Protein AF-A0A4Q2M450-F1 (afdb_monomer_lite)

pLDDT: mean 83.18, std 25.92, range [22.86, 98.88]

Foldseek 3Di:
DDDDDDDDDDDDDDDDDDDDDDDDDDDDDDDDDDDDDDDDDDDPDDDPDDDDPPPVPVPDPQQALVNLVVQQVVQFDVVQQVVLVVVQARGRHDPVVLLVSLVVNAADQVRLVVLLVVLDRSSLLSSLSNYDLAVDDPVRLVVSLVSQPRPVSNVSSLPRHQLRHPCVVVQLVVQCPDPPLSSNLSSLLSLLVCCLVPVPVDDLVVLLVCCLPPLLPRDPSSVLSSLSSLLSCLQRPVVCVVVSLVSLVVSVVQVVPDDDPPGQRSSRNSSSVVNNCVVVVVD

Sequence (283 aa):
MCTARRDSARRVRGGARSRGRSVGARSSSQCSRCAPPRRPGVPWQQFTEREDRIVATRTAPETTVDEVLAELGALEDPKIRAVNERHGDDHGVNLTQLRAVAKRVGMQPDLARELWATGDSAARLVAILTSRPRSYSAPELDEMLREARVPKVHDWLLNYLVQKGPHADELRAAWFADPDPIVASAGWSLTAKHVAAAPDDIDADGLLDIIEREMKDAPARLQWSMNEVLAAVGIHRSDLRARAIAIGERLEVLKDYPTAPNCTSPYAPLWIAEIVRRREGSS

InterPro domains:
  IPR014825 DNA alkylation repair enzyme [PF08713] (69-268)
  IPR016024 Armadillo-type fold [SSF48371] (64-280)

Secondary structure (DSSP, 8-state):
---PPP----------------------------PPPPPP---S-----------------PPPHHHHHHHHHHTB-HHHHHHHHTTT----B-HHHHHHHHHHH-S-HHHHHHHHHT--HHHHHHHHHT--GGGS-HHHHHHHHHH--SHHHHHHIIIIIGGGSTTHHHHHHHHTT-SSHHHHHHHHHHHHHHHHH-TTSS-HHHHHHHHHHHTTTS-HHHHHHHHHHHHHHHHH-TTTHHHHHHHHHHH-TTTT----TTSPPSSHHHHHHHHHHHHHTT-

Organism: NCBI:txid592376

Structure (mmCIF, N/CA/C/O backbone):
data_AF-A0A4Q2M450-F1
#
_entry.id   AF-A0A4Q2M450-F1
#
loop_
_atom_site.group_PDB
_atom_site.id
_atom_site.type_symbol
_atom_site.label_atom_id
_atom_site.label_alt_id
_atom_site.label_comp_id
_atom_site.label_asym_id
_atom_site.label_entity_id
_atom_site.label_seq_id
_atom_site.pdbx_PDB_ins_code
_atom_site.Cartn_x
_atom_site.Cartn_y
_atom_site.Cartn_z
_atom_site.occupancy
_atom_site.B_iso_or_equiv
_atom_site.auth_seq_id
_atom_site.auth_comp_id
_atom_site.auth_asym_id
_atom_site.auth_atom_id
_atom_site.pdbx_PDB_model_num
ATOM 1 N N . MET A 1 1 ? 8.018 5.045 1.805 1.00 32.25 1 MET A N 1
ATOM 2 C CA . MET A 1 1 ? 7.635 6.454 1.586 1.00 32.25 1 MET A CA 1
ATOM 3 C C . MET A 1 1 ? 7.814 7.220 2.882 1.00 32.25 1 MET A C 1
ATOM 5 O O . MET A 1 1 ? 7.260 6.814 3.894 1.00 32.25 1 MET A O 1
ATOM 9 N N . CYS A 1 2 ? 8.654 8.253 2.881 1.00 22.86 2 CYS A N 1
ATOM 10 C CA . CYS A 1 2 ? 8.909 9.080 4.058 1.00 22.86 2 CYS A CA 1
ATOM 11 C C . CYS A 1 2 ? 8.026 10.329 3.950 1.00 22.86 2 CYS A C 1
ATOM 13 O O . CYS A 1 2 ? 8.219 11.141 3.050 1.00 22.86 2 CYS A O 1
ATOM 15 N N . THR A 1 3 ? 7.025 10.463 4.818 1.00 33.47 3 THR A N 1
ATOM 16 C CA . THR A 1 3 ? 6.198 11.673 4.921 1.00 33.47 3 THR A CA 1
ATOM 17 C C . THR A 1 3 ? 7.062 12.825 5.434 1.00 33.47 3 THR A C 1
ATOM 19 O O . THR A 1 3 ? 7.528 12.793 6.575 1.00 33.47 3 THR A O 1
ATOM 22 N N . ALA A 1 4 ? 7.311 13.821 4.584 1.00 30.00 4 ALA A N 1
ATOM 23 C CA . ALA A 1 4 ? 8.156 14.968 4.889 1.00 30.00 4 ALA A CA 1
ATOM 24 C C . ALA A 1 4 ? 7.506 15.884 5.941 1.00 30.00 4 ALA A C 1
ATOM 26 O O . ALA A 1 4 ? 6.448 16.466 5.711 1.00 30.00 4 ALA A O 1
ATOM 27 N N . ARG A 1 5 ? 8.176 16.054 7.086 1.00 28.67 5 ARG A N 1
ATOM 28 C CA . ARG A 1 5 ? 7.964 17.190 7.992 1.00 28.67 5 ARG A CA 1
ATOM 29 C C . ARG A 1 5 ? 8.787 18.378 7.492 1.00 28.67 5 ARG A C 1
ATOM 31 O O . ARG A 1 5 ? 9.979 18.236 7.232 1.00 28.67 5 ARG A O 1
ATOM 38 N N . ARG A 1 6 ? 8.156 19.548 7.402 1.00 30.16 6 ARG A N 1
ATOM 39 C CA . ARG A 1 6 ? 8.840 20.847 7.399 1.00 30.16 6 ARG A CA 1
ATOM 40 C C . ARG A 1 6 ? 9.140 21.213 8.855 1.00 30.16 6 ARG A C 1
ATOM 42 O O . ARG A 1 6 ? 8.221 21.160 9.662 1.00 30.16 6 ARG A O 1
ATOM 49 N N . ASP A 1 7 ? 10.402 21.495 9.185 1.00 26.72 7 ASP A N 1
ATOM 50 C CA . ASP A 1 7 ? 10.794 22.742 9.863 1.00 26.72 7 ASP A CA 1
ATOM 51 C C . ASP A 1 7 ? 12.302 22.832 10.176 1.00 26.72 7 ASP A C 1
ATOM 53 O O . ASP A 1 7 ? 12.908 21.935 10.755 1.00 26.72 7 ASP A O 1
ATOM 57 N N . SER A 1 8 ? 12.851 23.988 9.791 1.00 30.02 8 SER A N 1
ATOM 58 C CA . SER A 1 8 ? 13.813 24.830 10.517 1.00 30.02 8 SER A CA 1
ATOM 59 C C . SER A 1 8 ? 15.181 24.266 10.933 1.00 30.02 8 SER A C 1
ATOM 61 O O . SER A 1 8 ? 15.358 23.567 11.926 1.00 30.02 8 SER A O 1
ATOM 63 N N . ALA A 1 9 ? 16.199 24.716 10.197 1.00 25.69 9 ALA A N 1
ATOM 64 C CA . ALA A 1 9 ? 17.615 24.480 10.432 1.00 25.69 9 ALA A CA 1
ATOM 65 C C . ALA A 1 9 ? 18.171 25.153 11.706 1.00 25.69 9 ALA A C 1
ATOM 67 O O . ALA A 1 9 ? 17.965 26.344 11.937 1.00 25.69 9 ALA A O 1
ATOM 68 N N . ARG A 1 10 ? 19.049 24.438 12.427 1.00 27.86 10 ARG A N 1
ATOM 69 C CA . ARG A 1 10 ? 20.220 25.025 13.107 1.00 27.86 10 ARG A CA 1
ATOM 70 C C . ARG A 1 10 ? 21.373 24.019 13.156 1.00 27.86 10 ARG A C 1
ATOM 72 O O . ARG A 1 10 ? 21.227 22.906 13.646 1.00 27.86 10 ARG A O 1
ATOM 79 N N . ARG A 1 11 ? 22.522 24.427 12.605 1.00 27.81 11 ARG A N 1
ATOM 80 C CA . ARG A 1 11 ? 23.807 23.707 12.621 1.00 27.81 11 ARG A CA 1
ATOM 81 C C . ARG A 1 11 ? 24.456 23.775 14.002 1.00 27.81 11 ARG A C 1
ATOM 83 O O . ARG A 1 11 ? 24.569 24.874 14.533 1.00 27.81 11 ARG A O 1
ATOM 90 N N . VAL A 1 12 ? 25.056 22.669 14.448 1.00 30.77 12 VAL A N 1
ATOM 91 C CA . VAL A 1 12 ? 26.291 22.665 15.256 1.00 30.77 12 VAL A CA 1
ATOM 92 C C . VAL A 1 12 ? 27.182 21.504 14.785 1.00 30.77 12 VAL A C 1
ATOM 94 O O . VAL A 1 12 ? 26.698 20.412 14.502 1.00 30.77 12 VAL A O 1
ATOM 97 N N . ARG A 1 13 ? 28.480 21.793 14.618 1.00 27.73 13 ARG A N 1
ATOM 98 C CA . ARG A 1 13 ? 29.562 20.890 14.183 1.00 27.73 13 ARG A CA 1
ATOM 99 C C . ARG A 1 13 ? 30.198 20.159 15.377 1.00 27.73 13 ARG A C 1
ATOM 101 O O . ARG A 1 13 ? 30.274 20.727 16.457 1.00 27.73 13 ARG A O 1
ATOM 108 N N . GLY A 1 14 ? 30.790 18.993 15.102 1.00 27.55 14 GLY A N 1
ATOM 109 C CA . GLY A 1 14 ? 31.763 18.269 15.943 1.00 27.55 14 GLY A CA 1
ATOM 110 C C . GLY A 1 14 ? 31.444 16.767 15.932 1.00 27.55 14 GLY A C 1
ATOM 111 O O . GLY A 1 14 ? 30.332 16.400 16.264 1.00 27.55 14 GLY A O 1
ATOM 112 N N . GLY A 1 15 ? 32.266 15.814 15.489 1.00 25.53 15 GLY A N 1
ATOM 113 C CA . GLY A 1 15 ? 33.710 15.780 15.295 1.00 25.53 15 GLY A CA 1
ATOM 114 C C . GLY A 1 15 ? 34.347 14.875 16.351 1.00 25.53 15 GLY A C 1
ATOM 115 O O . GLY A 1 15 ? 34.767 15.396 17.370 1.00 25.53 15 GLY A O 1
ATOM 116 N N . ALA A 1 16 ? 34.426 13.556 16.116 1.00 31.55 16 ALA A N 1
ATOM 117 C CA . ALA A 1 16 ? 35.462 12.671 16.675 1.00 31.55 16 ALA A CA 1
ATOM 118 C C . ALA A 1 16 ? 35.375 11.250 16.086 1.00 31.55 16 ALA A C 1
ATOM 120 O O . ALA A 1 16 ? 34.308 10.646 16.019 1.00 31.55 16 ALA A O 1
ATOM 121 N N . ARG A 1 17 ? 36.536 10.733 15.669 1.00 29.38 17 ARG A N 1
ATOM 122 C CA . ARG A 1 17 ? 36.807 9.348 15.257 1.00 29.38 17 ARG A CA 1
ATOM 123 C C . ARG A 1 17 ? 37.346 8.550 16.451 1.00 29.38 17 ARG A C 1
ATOM 125 O O . ARG A 1 17 ? 38.212 9.063 17.150 1.00 29.38 17 ARG A O 1
ATOM 132 N N . SER A 1 18 ? 37.007 7.265 16.540 1.00 31.73 18 SER A N 1
ATOM 133 C CA . SER A 1 18 ? 37.866 6.185 17.074 1.00 31.73 18 SER A CA 1
ATOM 134 C C . SER A 1 18 ? 37.235 4.830 16.697 1.00 31.73 18 SER A C 1
ATOM 136 O O . SER A 1 18 ? 36.042 4.630 16.877 1.00 31.73 18 SER A O 1
ATOM 138 N N . ARG A 1 19 ? 37.907 3.984 15.894 1.00 30.88 19 ARG A N 1
ATOM 139 C CA . ARG A 1 19 ? 38.701 2.802 16.324 1.00 30.88 19 ARG A CA 1
ATOM 140 C C . ARG A 1 19 ? 37.955 2.013 17.417 1.00 30.88 19 ARG A C 1
ATOM 142 O O . ARG A 1 19 ? 37.829 2.515 18.519 1.00 30.88 19 ARG A O 1
ATOM 149 N N . GLY A 1 20 ? 37.405 0.821 17.210 1.00 26.06 20 GLY A N 1
ATOM 150 C CA . GLY A 1 20 ? 37.885 -0.336 16.460 1.00 26.06 20 GLY A CA 1
ATOM 151 C C . GLY A 1 20 ? 38.126 -1.466 17.466 1.00 26.06 20 GLY A C 1
ATOM 152 O O . GLY A 1 20 ? 39.011 -1.325 18.301 1.00 26.06 20 GLY A O 1
ATOM 153 N N . ARG A 1 21 ? 37.347 -2.556 17.406 1.00 30.08 21 ARG A N 1
ATOM 154 C CA . ARG A 1 21 ? 37.770 -3.914 17.800 1.00 30.08 21 ARG A CA 1
ATOM 155 C C . ARG A 1 21 ? 36.693 -4.945 17.464 1.00 30.08 21 ARG A C 1
ATOM 157 O O . ARG A 1 21 ? 35.627 -4.998 18.061 1.00 30.08 21 ARG A O 1
ATOM 164 N N . SER A 1 22 ? 37.052 -5.764 16.490 1.00 27.78 22 SER A N 1
ATOM 165 C CA . SER A 1 22 ? 36.528 -7.083 16.171 1.00 27.78 22 SER A CA 1
ATOM 166 C C . SER A 1 22 ? 36.654 -8.046 17.354 1.00 27.78 22 SER A C 1
ATOM 168 O O . SER A 1 22 ? 37.743 -8.172 17.919 1.00 27.78 22 SER A O 1
ATOM 170 N N . VAL A 1 23 ? 35.591 -8.795 17.657 1.00 33.06 23 VAL A N 1
ATOM 171 C CA . VAL A 1 23 ? 35.683 -10.037 18.438 1.00 33.06 23 VAL A CA 1
ATOM 172 C C . VAL A 1 23 ? 34.873 -11.136 17.751 1.00 33.06 23 VAL A C 1
ATOM 174 O O . VAL A 1 23 ? 33.649 -11.128 17.747 1.00 33.06 23 VAL A O 1
ATOM 177 N N . GLY A 1 24 ? 35.645 -12.043 17.149 1.00 28.25 24 GLY A N 1
ATOM 178 C CA . GLY A 1 24 ? 35.425 -13.469 16.912 1.00 28.25 24 GLY A CA 1
ATOM 179 C C . GLY A 1 24 ? 34.027 -14.056 17.071 1.00 28.25 24 GLY A C 1
ATOM 180 O O . GLY A 1 24 ? 33.563 -14.304 18.182 1.00 28.25 24 GLY A O 1
ATOM 181 N N . ALA A 1 25 ? 33.471 -14.455 15.929 1.00 28.19 25 ALA A N 1
ATOM 182 C CA . ALA A 1 25 ? 32.525 -15.552 15.821 1.00 28.19 25 ALA A CA 1
ATOM 183 C C . ALA A 1 25 ? 33.136 -16.844 16.397 1.00 28.19 25 ALA A C 1
ATOM 185 O O . ALA A 1 25 ? 34.247 -17.232 16.031 1.00 28.19 25 ALA A O 1
ATOM 186 N N . ARG A 1 26 ? 32.398 -17.531 17.275 1.00 29.77 26 ARG A N 1
ATOM 187 C CA . ARG A 1 26 ? 32.611 -18.953 17.567 1.00 29.77 26 ARG A CA 1
ATOM 188 C C . ARG A 1 26 ? 31.374 -19.721 17.137 1.00 29.77 26 ARG A C 1
ATOM 190 O O . ARG A 1 26 ? 30.303 -19.583 17.718 1.00 29.77 26 ARG A O 1
ATOM 197 N N . SER A 1 27 ? 31.572 -20.526 16.105 1.00 27.98 27 SER A N 1
ATOM 198 C CA . SER A 1 27 ? 30.717 -21.633 15.714 1.00 27.98 27 SER A CA 1
ATOM 199 C C . SER A 1 27 ? 30.703 -22.703 16.808 1.00 27.98 27 SER A C 1
ATOM 201 O O . SER A 1 27 ? 31.760 -23.155 17.246 1.00 27.98 27 SER A O 1
ATOM 203 N N . SER A 1 28 ? 29.514 -23.144 17.197 1.00 31.78 28 SER A N 1
ATOM 204 C CA . SER A 1 28 ? 29.268 -24.450 17.820 1.00 31.78 28 SER A CA 1
ATOM 205 C C . SER A 1 28 ? 28.034 -25.014 17.108 1.00 31.78 28 SER A C 1
ATOM 207 O O . SER A 1 28 ? 26.927 -24.520 17.272 1.00 31.78 28 SER A O 1
ATOM 209 N N . SER A 1 29 ? 28.211 -25.741 16.004 1.00 32.84 29 SER A N 1
ATOM 210 C CA . SER A 1 29 ? 28.254 -27.210 15.967 1.00 32.84 29 SER A CA 1
ATOM 211 C C . SER A 1 29 ? 27.329 -27.879 16.992 1.00 32.84 29 SER A C 1
ATOM 213 O O . SER A 1 29 ? 27.670 -27.996 18.163 1.00 32.84 29 SER A O 1
ATOM 215 N N . GLN A 1 30 ? 26.190 -28.350 16.477 1.00 32.47 30 GLN A N 1
ATOM 216 C CA . GLN A 1 30 ? 25.539 -29.620 16.815 1.00 32.47 30 GLN A CA 1
ATOM 217 C C . GLN A 1 30 ? 25.378 -29.948 18.307 1.00 32.47 30 GLN A C 1
ATOM 219 O O . GLN A 1 30 ? 26.253 -30.538 18.930 1.00 32.47 30 GLN A O 1
ATOM 224 N N . CYS A 1 31 ? 24.170 -29.724 18.824 1.00 28.72 31 CYS A N 1
ATOM 225 C CA . CYS A 1 31 ? 23.647 -30.505 19.942 1.00 28.72 31 CYS A CA 1
ATOM 226 C C . CYS A 1 31 ? 22.389 -31.245 19.471 1.00 28.72 31 CYS A C 1
ATOM 228 O O . CYS A 1 31 ? 21.253 -30.831 19.694 1.00 28.72 31 CYS A O 1
ATOM 230 N N . SER A 1 32 ? 22.614 -32.328 18.731 1.00 32.84 32 SER A N 1
ATOM 231 C CA . SER A 1 32 ? 21.612 -33.365 18.520 1.00 32.84 32 SER A CA 1
ATOM 232 C C . SER A 1 32 ? 21.540 -34.202 19.796 1.00 32.84 32 SER A C 1
ATOM 234 O O . SER A 1 32 ? 22.575 -34.697 20.235 1.00 32.84 32 SER A O 1
ATOM 236 N N . ARG A 1 33 ? 20.318 -34.442 20.293 1.00 35.91 33 ARG A N 1
ATOM 237 C CA . ARG A 1 33 ? 19.916 -35.354 21.393 1.00 35.91 33 ARG A CA 1
ATOM 238 C C . ARG A 1 33 ? 19.733 -34.705 22.769 1.00 35.91 33 ARG A C 1
ATOM 240 O O . ARG A 1 33 ? 20.620 -34.751 23.605 1.00 35.91 33 ARG A O 1
ATOM 247 N N . CYS A 1 34 ? 18.492 -34.302 23.036 1.00 29.52 34 CYS A N 1
ATOM 248 C CA . CYS A 1 34 ? 17.855 -34.436 24.349 1.00 29.52 34 CYS A CA 1
ATOM 249 C C . CYS A 1 34 ? 16.368 -34.771 24.133 1.00 29.52 34 CYS A C 1
ATOM 251 O O . CYS A 1 34 ? 15.508 -33.899 24.193 1.00 29.52 34 CYS A O 1
ATOM 253 N N . ALA A 1 35 ? 16.068 -36.036 23.826 1.00 34.34 35 ALA A N 1
ATOM 254 C CA . ALA A 1 35 ? 14.721 -36.588 23.966 1.00 34.34 35 ALA A CA 1
ATOM 255 C C . ALA A 1 35 ? 14.657 -37.322 25.318 1.00 34.34 35 ALA A C 1
ATOM 257 O O . ALA A 1 35 ? 15.554 -38.125 25.592 1.00 34.34 35 ALA A O 1
ATOM 258 N N . PRO A 1 36 ? 13.657 -37.068 26.178 1.00 40.03 36 PRO A N 1
ATOM 259 C CA . PRO A 1 36 ? 13.529 -37.784 27.442 1.00 40.03 36 PRO A CA 1
ATOM 260 C C . PRO A 1 36 ? 13.122 -39.251 27.198 1.00 40.03 36 PRO A C 1
ATOM 262 O O . PRO A 1 36 ? 12.354 -39.531 26.271 1.00 40.03 36 PRO A O 1
ATOM 265 N N . PRO A 1 37 ? 13.604 -40.210 28.011 1.00 42.62 37 PRO A N 1
ATOM 266 C CA . PRO A 1 37 ? 13.271 -41.617 27.834 1.00 42.62 37 PRO A CA 1
ATOM 267 C C . PRO A 1 37 ? 11.796 -41.875 28.171 1.00 42.62 37 PRO A C 1
ATOM 269 O O . PRO A 1 37 ? 11.319 -41.544 29.258 1.00 42.62 37 PRO A O 1
ATOM 272 N N . ARG A 1 38 ? 11.077 -42.517 27.242 1.00 37.78 38 ARG A N 1
ATOM 273 C CA . ARG A 1 38 ? 9.743 -43.078 27.487 1.00 37.78 38 ARG A CA 1
ATOM 274 C C . ARG A 1 38 ? 9.884 -44.289 28.412 1.00 37.78 38 ARG A C 1
ATOM 276 O O . ARG A 1 38 ? 10.571 -45.245 28.063 1.00 37.78 38 ARG A O 1
ATOM 283 N N . ARG A 1 39 ? 9.237 -44.259 29.580 1.00 40.72 39 ARG A N 1
ATOM 284 C CA . ARG A 1 39 ? 9.103 -45.435 30.454 1.00 40.72 39 ARG A CA 1
ATOM 285 C C . ARG A 1 39 ? 7.969 -46.330 29.931 1.00 40.72 39 ARG A C 1
ATOM 287 O O . ARG A 1 39 ? 6.869 -45.814 29.740 1.00 40.72 39 ARG A O 1
ATOM 294 N N . PRO A 1 40 ? 8.191 -47.633 29.699 1.00 37.81 40 PRO A N 1
ATOM 295 C CA . PRO A 1 40 ? 7.118 -48.562 29.363 1.00 37.81 40 PRO A CA 1
ATOM 296 C C . PRO A 1 40 ? 6.425 -49.077 30.637 1.00 37.81 40 PRO A C 1
ATOM 298 O O . PRO A 1 40 ? 7.102 -49.451 31.591 1.00 37.81 40 PRO A O 1
ATOM 301 N N . GLY A 1 41 ? 5.085 -49.128 30.635 1.00 50.53 41 GLY A N 1
ATOM 302 C CA . GLY A 1 41 ? 4.313 -49.962 31.570 1.00 50.53 41 GLY A CA 1
ATOM 303 C C . GLY A 1 41 ? 3.530 -49.265 32.690 1.00 50.53 41 GLY A C 1
ATOM 304 O O . GLY A 1 41 ? 3.663 -49.670 33.840 1.00 50.53 41 GLY A O 1
ATOM 305 N N . VAL A 1 42 ? 2.664 -48.290 32.386 1.00 46.25 42 VAL A N 1
ATOM 306 C CA . VAL A 1 42 ? 1.613 -47.863 33.338 1.00 46.25 42 VAL A CA 1
ATOM 307 C C . VAL A 1 42 ? 0.232 -48.201 32.756 1.00 46.25 42 VAL A C 1
ATOM 309 O O . VAL A 1 42 ? -0.079 -47.723 31.664 1.00 46.25 42 VAL A O 1
ATOM 312 N N . PRO A 1 43 ? -0.577 -49.046 33.425 1.00 36.91 43 PRO A N 1
ATOM 313 C CA . PRO A 1 43 ? -1.925 -49.400 32.985 1.00 36.91 43 PRO A CA 1
ATOM 314 C C . PRO A 1 43 ? -2.892 -48.210 32.991 1.00 36.91 43 PRO A C 1
ATOM 316 O O . PRO A 1 43 ? -2.875 -47.372 33.891 1.00 36.91 43 PRO A O 1
ATOM 319 N N . TRP A 1 44 ? -3.771 -48.178 31.990 1.00 33.03 44 TRP A N 1
ATOM 320 C CA . TRP A 1 44 ? -4.840 -47.196 31.815 1.00 33.03 44 TRP A CA 1
ATOM 321 C C . TRP A 1 44 ? -6.023 -47.491 32.734 1.00 33.03 44 TRP A C 1
ATOM 323 O O . TRP A 1 44 ? -7.029 -48.005 32.260 1.00 33.03 44 TRP A O 1
ATOM 333 N N . GLN A 1 45 ? -5.929 -47.213 34.032 1.00 36.69 45 GLN A N 1
ATOM 334 C CA . GLN A 1 45 ? -7.114 -47.148 34.895 1.00 36.69 45 GLN A CA 1
ATOM 335 C C . GLN A 1 45 ? -6.775 -46.492 36.237 1.00 36.69 45 GLN A C 1
ATOM 337 O O . GLN A 1 45 ? -5.790 -46.853 36.869 1.00 36.69 45 GLN A O 1
ATOM 342 N N . GLN A 1 46 ? -7.658 -45.579 36.659 1.00 34.88 46 GLN A N 1
ATOM 343 C CA . GLN A 1 46 ? -7.726 -44.899 37.963 1.00 34.88 46 GLN A CA 1
ATOM 344 C C . GLN A 1 46 ? -6.882 -43.623 38.132 1.00 34.88 46 GLN A C 1
ATOM 346 O O . GLN A 1 46 ? -5.890 -43.583 38.849 1.00 34.88 46 GLN A O 1
ATOM 351 N N . PHE A 1 47 ? -7.380 -42.533 37.545 1.00 32.12 47 PHE A N 1
ATOM 352 C CA . PHE A 1 47 ? -7.388 -41.218 38.195 1.00 32.12 47 PHE A CA 1
ATOM 353 C C . PHE A 1 47 ? -8.791 -40.631 38.024 1.00 32.12 47 PHE A C 1
ATOM 355 O O . PHE A 1 47 ? -9.064 -39.864 37.105 1.00 32.12 47 PHE A O 1
ATOM 362 N N . THR A 1 48 ? -9.711 -41.083 38.872 1.00 39.53 48 THR A N 1
ATOM 363 C CA . THR A 1 48 ? -10.981 -40.402 39.120 1.00 39.53 48 THR A CA 1
ATOM 364 C C . THR A 1 48 ? -10.728 -39.222 40.057 1.00 39.53 48 THR A C 1
ATOM 366 O O . THR A 1 48 ? -9.974 -39.344 41.019 1.00 39.53 48 THR A O 1
ATOM 369 N N . GLU A 1 49 ? -11.375 -38.100 39.742 1.00 41.66 49 GLU A N 1
ATOM 370 C CA . GLU A 1 49 ? -11.721 -37.011 40.664 1.00 41.66 49 GLU A CA 1
ATOM 371 C C . GLU A 1 49 ? -10.546 -36.251 41.304 1.00 41.66 49 GLU A C 1
ATOM 373 O O . GLU A 1 49 ? -10.146 -36.461 42.447 1.00 41.66 49 GLU A O 1
ATOM 378 N N . ARG A 1 50 ? -10.050 -35.248 40.571 1.00 38.88 50 ARG A N 1
ATOM 379 C CA . ARG A 1 50 ? -9.507 -34.024 41.174 1.00 38.88 50 ARG A CA 1
ATOM 380 C C . ARG A 1 50 ? -10.304 -32.834 40.663 1.00 38.88 50 ARG A C 1
ATOM 382 O O . ARG A 1 50 ? -10.003 -32.284 39.612 1.00 38.88 50 ARG A O 1
ATOM 389 N N . GLU A 1 51 ? -11.354 -32.562 41.427 1.00 40.03 51 GLU A N 1
ATOM 390 C CA . GLU A 1 51 ? -11.944 -31.264 41.753 1.00 40.03 51 GLU A CA 1
ATOM 391 C C . GLU A 1 51 ? -11.653 -30.109 40.790 1.00 40.03 51 GLU A C 1
ATOM 393 O O . GLU A 1 51 ? -10.530 -29.604 40.684 1.00 40.03 51 GLU A O 1
ATOM 398 N N . ASP A 1 52 ? -12.745 -29.645 40.185 1.00 41.25 52 ASP A N 1
ATOM 399 C CA . ASP A 1 52 ? -12.916 -28.347 39.553 1.00 41.25 52 ASP A CA 1
ATOM 400 C C . ASP A 1 52 ? -12.321 -27.225 40.405 1.00 41.25 52 ASP A C 1
ATOM 402 O O . ASP A 1 52 ? -12.959 -26.625 41.271 1.00 41.25 52 ASP A O 1
ATOM 406 N N . ARG A 1 53 ? -11.074 -26.875 40.104 1.00 40.97 53 ARG A N 1
ATOM 407 C CA . ARG A 1 53 ? -10.552 -25.551 40.395 1.00 40.97 53 ARG A CA 1
ATOM 408 C C . ARG A 1 53 ? -10.697 -24.750 39.117 1.00 40.97 53 ARG A C 1
ATOM 410 O O . ARG A 1 53 ? -9.784 -24.715 38.294 1.00 40.97 53 ARG A O 1
ATOM 417 N N . ILE A 1 54 ? -11.849 -24.093 38.974 1.00 50.25 54 ILE A N 1
ATOM 418 C CA . ILE A 1 54 ? -11.985 -22.926 38.103 1.00 50.25 54 ILE A CA 1
ATOM 419 C C . ILE A 1 54 ? -10.949 -21.923 38.611 1.00 50.25 54 ILE A C 1
ATOM 421 O O . ILE A 1 54 ? -11.171 -21.160 39.550 1.00 50.25 54 ILE A O 1
ATOM 425 N N . VAL A 1 55 ? -9.750 -21.979 38.035 1.00 45.75 55 VAL A N 1
ATOM 426 C CA . VAL A 1 55 ? -8.833 -20.855 38.069 1.00 45.75 55 VAL A CA 1
ATOM 427 C C . VAL A 1 55 ? -9.553 -19.815 37.238 1.00 45.75 55 VAL A C 1
ATOM 429 O O . VAL A 1 55 ? -9.567 -19.906 36.014 1.00 45.75 55 VAL A O 1
ATOM 432 N N . ALA A 1 56 ? -10.222 -18.879 37.910 1.00 43.19 56 ALA A N 1
ATOM 433 C CA . ALA A 1 56 ? -10.636 -17.641 37.289 1.00 43.19 56 ALA A CA 1
ATOM 434 C C . ALA A 1 56 ? -9.351 -16.991 36.775 1.00 43.19 56 ALA A C 1
ATOM 436 O O . ALA A 1 56 ? -8.621 -16.318 37.508 1.00 43.19 56 ALA A O 1
ATOM 437 N N . THR A 1 57 ? -9.017 -17.287 35.519 1.00 44.62 57 THR A N 1
ATOM 438 C CA . THR A 1 57 ? -8.086 -16.496 34.743 1.00 44.62 57 THR A CA 1
ATOM 439 C C . THR A 1 57 ? -8.600 -15.085 34.905 1.00 44.62 57 THR A C 1
ATOM 441 O O . THR A 1 57 ? -9.762 -14.814 34.612 1.00 44.62 57 THR A O 1
ATOM 444 N N . ARG A 1 58 ? -7.787 -14.210 35.491 1.00 41.12 58 ARG A N 1
ATOM 445 C CA . ARG A 1 58 ? -8.134 -12.804 35.618 1.00 41.12 58 ARG A CA 1
ATOM 446 C C . ARG A 1 58 ? -8.167 -12.250 34.198 1.00 41.12 58 ARG A C 1
ATOM 448 O O . ARG A 1 58 ? -7.134 -11.805 33.703 1.00 41.12 58 ARG A O 1
ATOM 455 N N . THR A 1 59 ? -9.316 -12.381 33.537 1.00 47.28 59 THR A N 1
ATOM 456 C CA . THR A 1 59 ? -9.623 -11.773 32.251 1.00 47.28 59 THR A CA 1
ATOM 457 C C . THR A 1 59 ? -9.312 -10.301 32.444 1.00 47.28 59 THR A C 1
ATOM 459 O O . THR A 1 59 ? -9.916 -9.638 33.291 1.00 47.28 59 THR A O 1
ATOM 462 N N . ALA A 1 60 ? -8.260 -9.813 31.783 1.00 53.09 60 ALA A N 1
ATOM 463 C CA . ALA A 1 60 ? -8.069 -8.376 31.678 1.00 53.09 60 ALA A CA 1
ATOM 464 C C . ALA A 1 60 ? -9.392 -7.790 31.160 1.00 53.09 60 ALA A C 1
ATOM 466 O O . ALA A 1 60 ? -10.041 -8.478 30.372 1.00 53.09 60 ALA A O 1
ATOM 467 N N . PRO A 1 61 ? -9.828 -6.600 31.611 1.00 58.69 61 PRO A N 1
ATOM 468 C CA . PRO A 1 61 ? -11.044 -6.003 31.072 1.00 58.69 61 PRO A CA 1
ATOM 469 C C . PRO A 1 61 ? -10.939 -6.010 29.543 1.00 58.69 61 PRO A C 1
ATOM 471 O O . PRO A 1 61 ? -9.991 -5.448 28.986 1.00 58.69 61 PRO A O 1
ATOM 474 N N . GLU A 1 62 ? -11.835 -6.759 28.897 1.00 79.88 62 GLU A N 1
ATOM 475 C CA . GLU A 1 62 ? -11.881 -6.858 27.444 1.00 79.88 62 GLU A CA 1
ATOM 476 C C . GLU A 1 62 ? -12.218 -5.465 26.932 1.00 79.88 62 GLU A C 1
ATOM 478 O O . GLU A 1 62 ? -13.240 -4.890 27.297 1.00 79.88 62 GLU A O 1
ATOM 483 N N . THR A 1 63 ? -11.297 -4.881 26.168 1.00 90.94 63 THR A N 1
ATOM 484 C CA . THR A 1 63 ? -11.548 -3.577 25.561 1.00 90.94 63 THR A CA 1
ATOM 485 C C . THR A 1 63 ? -12.674 -3.740 24.553 1.00 90.94 63 THR A C 1
ATOM 487 O O . THR A 1 63 ? -12.573 -4.593 23.675 1.00 90.94 63 THR A O 1
ATOM 490 N N . THR A 1 64 ? -13.720 -2.929 24.667 1.00 96.06 64 THR A N 1
ATOM 491 C CA . THR A 1 64 ? -14.882 -3.015 23.772 1.00 96.06 64 THR A CA 1
ATOM 492 C C . THR A 1 64 ? -14.746 -2.069 22.578 1.00 96.06 64 THR A C 1
ATOM 494 O O . THR A 1 64 ? -13.960 -1.116 22.602 1.00 96.06 64 THR A O 1
ATOM 497 N N . VAL A 1 65 ? -15.534 -2.306 21.524 1.00 97.56 65 VAL A N 1
ATOM 498 C CA . VAL A 1 65 ? -15.642 -1.384 20.379 1.00 97.56 65 VAL A CA 1
ATOM 499 C C . VAL A 1 65 ? -16.058 0.012 20.838 1.00 97.56 65 VAL A C 1
ATOM 501 O O . VAL A 1 65 ? -15.408 0.987 20.467 1.00 97.56 65 VAL A O 1
ATOM 504 N N . ASP A 1 66 ? -17.080 0.106 21.691 1.00 97.75 66 ASP A N 1
ATOM 505 C CA . ASP A 1 66 ? -17.614 1.380 22.181 1.00 97.75 66 ASP A CA 1
ATOM 506 C C . ASP A 1 66 ? -16.565 2.189 22.951 1.00 97.75 66 ASP A C 1
ATOM 508 O O . ASP A 1 66 ? -16.466 3.403 22.775 1.00 97.75 66 ASP A O 1
ATOM 512 N N . GLU A 1 67 ? -15.728 1.529 23.756 1.00 97.44 67 GLU A N 1
ATOM 513 C CA . GLU A 1 67 ? -14.621 2.187 24.458 1.00 97.44 67 GLU A CA 1
ATOM 514 C C . GLU A 1 67 ? -13.587 2.771 23.489 1.00 97.44 67 GLU A C 1
ATOM 516 O O . GLU A 1 67 ? -13.116 3.894 23.683 1.00 97.44 67 GLU A O 1
ATOM 521 N N . VAL A 1 68 ? -13.232 2.031 22.434 1.00 98.19 68 VAL A N 1
ATOM 522 C CA . VAL A 1 68 ? -12.286 2.508 21.414 1.00 98.19 68 VAL A CA 1
ATOM 523 C C . VAL A 1 68 ? -12.893 3.653 20.609 1.00 98.19 68 VAL A C 1
ATOM 525 O O . VAL A 1 68 ? -12.216 4.656 20.392 1.00 98.19 68 VAL A O 1
ATOM 528 N N . LEU A 1 69 ? -14.157 3.543 20.196 1.00 98.38 69 LEU A N 1
ATOM 529 C CA . LEU A 1 69 ? -14.856 4.601 19.465 1.00 98.38 69 LEU A CA 1
ATOM 530 C C . LEU A 1 69 ? -14.996 5.873 20.308 1.00 98.38 69 LEU A C 1
ATOM 532 O O . LEU A 1 69 ? -14.748 6.966 19.802 1.00 98.38 69 LEU A O 1
ATOM 536 N N . ALA A 1 70 ? -15.325 5.748 21.595 1.00 98.06 70 ALA A N 1
ATOM 537 C CA . ALA A 1 70 ? -15.393 6.884 22.509 1.00 98.06 70 ALA A CA 1
ATOM 538 C C . ALA A 1 70 ? -14.024 7.565 22.676 1.00 98.06 70 ALA A C 1
ATOM 540 O O . ALA A 1 70 ? -13.933 8.793 22.634 1.00 98.06 70 ALA A O 1
ATOM 541 N N . GLU A 1 71 ? -12.947 6.784 22.817 1.00 98.12 71 GLU A N 1
ATOM 542 C CA . GLU A 1 71 ? -11.585 7.321 22.892 1.00 98.12 71 GLU A CA 1
ATOM 543 C C . GLU A 1 71 ? -11.184 8.028 21.589 1.00 98.12 71 GLU A C 1
ATOM 545 O O . GLU A 1 71 ? -10.648 9.133 21.633 1.00 98.12 71 GLU A O 1
ATOM 550 N N . LEU A 1 72 ? -11.482 7.440 20.425 1.00 98.12 72 LEU A N 1
ATOM 551 C CA . LEU A 1 72 ? -11.220 8.061 19.124 1.00 98.12 72 LEU A CA 1
ATOM 552 C C . LEU A 1 72 ? -12.028 9.350 18.934 1.00 98.12 72 LEU A C 1
ATOM 554 O O . LEU A 1 72 ? -11.463 10.352 18.498 1.00 98.12 72 LEU A O 1
ATOM 558 N N . GLY A 1 73 ? -13.302 9.362 19.332 1.00 97.44 73 GLY A N 1
ATOM 559 C CA . GLY A 1 73 ? -14.151 10.552 19.297 1.00 97.44 73 GLY A CA 1
ATOM 560 C C . GLY A 1 73 ? -13.627 11.684 20.184 1.00 97.44 73 GLY A C 1
ATOM 561 O O . GLY A 1 73 ? -13.681 12.848 19.796 1.00 97.44 73 GLY A O 1
ATOM 562 N N . ALA A 1 74 ? -13.039 11.364 21.340 1.00 98.06 74 ALA A N 1
ATOM 563 C CA . ALA A 1 74 ? -12.389 12.352 22.205 1.00 98.06 74 ALA A CA 1
ATOM 564 C C . ALA A 1 74 ? -11.070 12.907 21.627 1.00 98.06 74 ALA A C 1
ATOM 566 O O . ALA A 1 74 ? -10.611 13.970 22.049 1.00 98.06 74 ALA A O 1
ATOM 567 N N . LEU A 1 75 ? -10.450 12.197 20.680 1.00 97.94 75 LEU A N 1
ATOM 568 C CA . LEU A 1 75 ? -9.220 12.598 19.986 1.00 97.94 75 LEU A CA 1
ATOM 569 C C . LEU A 1 75 ? -9.479 13.321 18.656 1.00 97.94 75 LEU A C 1
ATOM 571 O O . LEU A 1 75 ? -8.524 13.686 17.965 1.00 97.94 75 LEU A O 1
ATOM 575 N N . GLU A 1 76 ? -10.742 13.501 18.286 1.00 97.00 76 GLU A N 1
ATOM 576 C CA . GLU A 1 76 ? -11.147 14.169 17.059 1.00 97.00 76 GLU A CA 1
ATOM 577 C C . GLU A 1 76 ? -10.724 15.649 17.071 1.00 97.00 76 GLU A C 1
ATOM 579 O O . GLU A 1 76 ? -11.077 16.414 17.970 1.00 97.00 76 GLU A O 1
ATOM 584 N N . ASP A 1 77 ? -9.977 16.072 16.048 1.00 97.69 77 ASP A N 1
ATOM 585 C CA . ASP A 1 77 ? -9.532 17.458 15.876 1.00 97.69 77 ASP A CA 1
ATOM 586 C C . ASP A 1 77 ? -9.921 17.975 14.474 1.00 97.69 77 ASP A C 1
ATOM 588 O O . ASP A 1 77 ? -9.394 17.488 13.465 1.00 97.69 77 ASP A O 1
ATOM 592 N N . PRO A 1 78 ? -10.781 19.011 14.368 1.00 96.88 78 PRO A N 1
ATOM 593 C CA . PRO A 1 78 ? -11.184 19.598 13.089 1.00 96.88 78 PRO A CA 1
ATOM 594 C C . PRO A 1 78 ? -10.020 20.079 12.212 1.00 96.88 78 PRO A C 1
ATOM 596 O O . PRO A 1 78 ? -10.114 20.057 10.984 1.00 96.88 78 PRO A O 1
ATOM 599 N N . LYS A 1 79 ? -8.902 20.511 12.810 1.00 96.94 79 LYS A N 1
ATOM 600 C CA . LYS A 1 79 ? -7.709 20.920 12.052 1.00 96.94 79 LYS A CA 1
ATOM 601 C C . LYS A 1 79 ? -7.019 19.718 11.426 1.00 96.94 79 LYS A C 1
ATOM 603 O O . LYS A 1 79 ? -6.544 19.812 10.297 1.00 96.94 79 LYS A O 1
ATOM 608 N N . ILE A 1 80 ? -6.958 18.604 12.153 1.00 96.62 80 ILE A N 1
ATOM 609 C CA . ILE A 1 80 ? -6.399 17.351 11.644 1.00 96.62 80 ILE A CA 1
ATOM 610 C C . ILE A 1 80 ? -7.307 16.779 10.556 1.00 96.62 80 ILE A C 1
ATOM 612 O O . ILE A 1 80 ? -6.800 16.428 9.493 1.00 96.62 80 ILE A O 1
ATOM 616 N N . ARG A 1 81 ? -8.630 16.788 10.763 1.00 96.94 81 ARG A N 1
ATOM 617 C CA . ARG A 1 81 ? -9.626 16.410 9.749 1.00 96.94 81 ARG A CA 1
ATOM 618 C C . ARG A 1 81 ? -9.427 17.177 8.446 1.00 96.94 81 ARG A C 1
ATOM 620 O O . ARG A 1 81 ? -9.204 16.565 7.411 1.00 96.94 81 ARG A O 1
ATOM 627 N N . ALA A 1 82 ? -9.383 18.507 8.507 1.00 96.69 82 ALA A N 1
ATOM 628 C CA . ALA A 1 82 ? -9.210 19.340 7.316 1.00 96.69 82 ALA A CA 1
ATOM 629 C C . ALA A 1 82 ? -7.891 19.072 6.563 1.00 96.69 82 ALA A C 1
ATOM 631 O O . ALA A 1 82 ? -7.804 19.302 5.357 1.00 96.69 82 ALA A O 1
ATOM 632 N N . VAL A 1 83 ? -6.839 18.624 7.258 1.00 95.50 83 VAL A N 1
ATOM 633 C CA . VAL A 1 83 ? -5.583 18.199 6.621 1.00 95.50 83 VAL A CA 1
ATOM 634 C C . VAL A 1 83 ? -5.738 16.823 5.979 1.00 95.50 83 VAL A C 1
ATOM 636 O O . VAL A 1 83 ? -5.317 16.644 4.840 1.00 95.50 83 VAL A O 1
ATOM 639 N N . ASN A 1 84 ? -6.343 15.870 6.683 1.00 95.19 84 ASN A N 1
ATOM 640 C CA . ASN A 1 84 ? -6.539 14.503 6.210 1.00 95.19 84 ASN A CA 1
ATOM 641 C C . ASN A 1 84 ? -7.486 14.445 4.998 1.00 95.19 84 ASN A C 1
ATOM 643 O O . ASN A 1 84 ? -7.177 13.770 4.018 1.00 95.19 84 ASN A O 1
ATOM 647 N N . GLU A 1 85 ? -8.551 15.248 4.981 1.00 96.06 85 GLU A N 1
ATOM 648 C CA . GLU A 1 85 ? -9.520 15.298 3.876 1.00 96.06 85 GLU A CA 1
ATOM 649 C C . GLU A 1 85 ? -8.879 15.776 2.565 1.00 96.06 85 GLU A C 1
ATOM 651 O O . GLU A 1 85 ? -9.219 15.287 1.489 1.00 96.06 85 GLU A O 1
ATOM 656 N N . ARG A 1 86 ? -7.866 16.655 2.631 1.00 94.38 86 ARG A N 1
ATOM 657 C CA . ARG A 1 86 ? -7.069 17.057 1.449 1.00 94.38 86 ARG A CA 1
ATOM 658 C C . ARG A 1 86 ? -6.286 15.896 0.834 1.00 94.38 86 ARG A C 1
ATOM 660 O O . ARG A 1 86 ? -5.838 16.001 -0.304 1.00 94.38 86 ARG A O 1
ATOM 667 N N . HIS A 1 87 ? -6.099 14.820 1.589 1.00 89.62 87 HIS A N 1
ATOM 668 C CA . HIS A 1 87 ? -5.469 13.578 1.154 1.00 89.62 87 HIS A CA 1
ATOM 669 C C . HIS A 1 87 ? -6.490 12.456 0.894 1.00 89.62 87 HIS A C 1
ATOM 671 O O . HIS A 1 87 ? -6.083 11.334 0.603 1.00 89.62 87 HIS A O 1
ATOM 677 N N . GLY A 1 88 ? -7.793 12.755 0.959 1.00 93.25 88 GLY A N 1
ATOM 678 C CA . GLY A 1 88 ? -8.876 11.785 0.781 1.00 93.25 88 GLY A CA 1
ATOM 679 C C . GLY A 1 88 ? -9.195 10.955 2.027 1.00 93.25 88 GLY A C 1
ATOM 680 O O . GLY A 1 88 ? -9.928 9.978 1.919 1.00 93.25 88 GLY A O 1
ATOM 681 N N . ASP A 1 89 ? -8.652 11.323 3.190 1.00 94.75 89 ASP A N 1
ATOM 682 C CA . ASP A 1 89 ? -8.869 10.631 4.460 1.00 94.75 89 ASP A CA 1
ATOM 683 C C . ASP A 1 89 ? -9.902 11.380 5.321 1.00 94.75 89 ASP A C 1
ATOM 685 O O . ASP A 1 89 ? -9.710 12.541 5.670 1.00 94.75 89 ASP A O 1
ATOM 689 N N . ASP A 1 90 ? -10.988 10.717 5.708 1.00 94.25 90 ASP A N 1
ATOM 690 C CA . ASP A 1 90 ? -12.162 11.307 6.375 1.00 94.25 90 ASP A CA 1
ATOM 691 C C . ASP A 1 90 ? -12.129 11.224 7.916 1.00 94.25 90 ASP A C 1
ATOM 693 O O . ASP A 1 90 ? -13.158 11.386 8.575 1.00 94.25 90 ASP A O 1
ATOM 697 N N . HIS A 1 91 ? -10.958 11.002 8.520 1.00 95.31 91 HIS A N 1
ATOM 698 C CA . HIS A 1 91 ? -10.790 10.932 9.977 1.00 95.31 91 HIS A CA 1
ATOM 699 C C . HIS A 1 91 ? -10.122 12.191 10.550 1.00 95.31 91 HIS A C 1
ATOM 701 O O . HIS A 1 91 ? -9.178 12.728 9.963 1.00 95.31 91 HIS A O 1
ATOM 707 N N . GLY A 1 92 ? -10.530 12.633 11.744 1.00 96.19 92 GLY A N 1
ATOM 708 C CA . GLY A 1 92 ? -9.928 13.780 12.436 1.00 96.19 92 GLY A CA 1
ATOM 709 C C . GLY A 1 92 ? -8.893 13.426 13.501 1.00 96.19 92 GLY A C 1
ATOM 710 O O . GLY A 1 92 ? -8.394 14.314 14.184 1.00 96.19 92 GLY A O 1
ATOM 711 N N . VAL A 1 93 ? -8.517 12.153 13.637 1.00 97.12 93 VAL A N 1
ATOM 712 C CA . VAL A 1 93 ? -7.560 11.712 14.664 1.00 97.12 93 VAL A CA 1
ATOM 713 C C . VAL A 1 93 ? -6.107 11.837 14.188 1.00 97.12 93 VAL A C 1
ATOM 715 O O . VAL A 1 93 ? -5.744 11.392 13.092 1.00 97.12 93 VAL A O 1
ATOM 718 N N . ASN A 1 94 ? -5.227 12.393 15.030 1.00 96.56 94 ASN A N 1
ATOM 719 C CA . ASN A 1 94 ? -3.788 12.427 14.761 1.00 96.56 94 ASN A CA 1
ATOM 720 C C . ASN A 1 94 ? -3.185 11.011 14.771 1.00 96.56 94 ASN A C 1
ATOM 722 O O . ASN A 1 94 ? -3.336 10.267 15.739 1.00 96.56 94 ASN A O 1
ATOM 726 N N . LEU A 1 95 ? -2.385 10.656 13.759 1.00 95.88 95 LEU A N 1
ATOM 727 C CA . LEU A 1 95 ? -1.807 9.307 13.635 1.00 95.88 95 LEU A CA 1
ATOM 728 C C . LEU A 1 95 ? -0.866 8.893 14.782 1.00 95.88 95 LEU A C 1
ATOM 730 O O . LEU A 1 95 ? -0.584 7.705 14.941 1.00 95.88 95 LEU A O 1
ATOM 734 N N . THR A 1 96 ? -0.326 9.841 15.551 1.00 97.38 96 THR A N 1
ATOM 735 C CA . THR A 1 96 ? 0.479 9.538 16.748 1.00 97.38 96 THR A CA 1
ATOM 736 C C . THR A 1 96 ? -0.419 9.092 17.894 1.00 97.38 96 THR A C 1
ATOM 738 O O . THR A 1 96 ? -0.119 8.099 18.551 1.00 97.38 96 THR A O 1
ATOM 741 N N . GLN A 1 97 ? -1.537 9.792 18.098 1.00 98.00 97 GLN A N 1
ATOM 742 C CA . GLN A 1 97 ? -2.532 9.450 19.113 1.00 98.00 97 GLN A CA 1
ATOM 743 C C . GLN A 1 97 ? -3.262 8.158 18.739 1.00 98.00 97 GLN A C 1
ATOM 745 O O . GLN A 1 97 ? -3.354 7.266 19.571 1.00 98.00 97 GLN A O 1
ATOM 750 N N . LEU A 1 98 ? -3.633 7.979 17.467 1.00 98.00 98 LEU A N 1
ATOM 751 C CA . LEU A 1 98 ? -4.220 6.731 16.965 1.00 98.00 98 LEU A CA 1
ATOM 752 C C . LEU A 1 98 ? -3.322 5.516 17.254 1.00 98.00 98 LEU A C 1
ATOM 754 O O . LEU A 1 98 ? -3.781 4.481 17.731 1.00 98.00 98 LEU A O 1
ATOM 758 N N . ARG A 1 99 ? -2.006 5.648 17.036 1.00 98.38 99 ARG A N 1
ATOM 759 C CA . ARG A 1 99 ? -1.041 4.597 17.396 1.00 98.38 99 ARG A CA 1
ATOM 760 C C . ARG A 1 99 ? -0.924 4.383 18.905 1.00 98.38 99 ARG A C 1
ATOM 762 O O . ARG A 1 99 ? -0.624 3.267 19.319 1.00 98.38 99 ARG A O 1
ATOM 769 N N . ALA A 1 100 ? -1.132 5.417 19.719 1.00 98.31 100 ALA A N 1
ATOM 770 C CA . ALA A 1 100 ? -1.171 5.276 21.172 1.00 98.31 100 ALA A CA 1
ATOM 771 C C . ALA A 1 100 ? -2.399 4.466 21.621 1.00 98.31 100 ALA A C 1
ATOM 773 O O . ALA A 1 100 ? -2.229 3.556 22.432 1.00 98.31 100 ALA A O 1
ATOM 774 N N . VAL A 1 101 ? -3.574 4.708 21.021 1.00 98.06 101 VAL A N 1
ATOM 775 C CA . VAL A 1 101 ? -4.784 3.888 21.222 1.00 98.06 101 VAL A CA 1
ATOM 776 C C . VAL A 1 101 ? -4.495 2.435 20.855 1.00 98.06 101 VAL A C 1
ATOM 778 O O . VAL A 1 101 ? -4.591 1.554 21.704 1.00 98.06 101 VAL A O 1
ATOM 781 N N . ALA A 1 102 ? -4.020 2.172 19.633 1.00 97.81 102 ALA A N 1
ATOM 782 C CA . ALA A 1 102 ? -3.708 0.809 19.194 1.00 97.81 102 ALA A CA 1
ATOM 783 C C . ALA A 1 102 ? -2.676 0.109 20.101 1.00 97.81 102 ALA A C 1
ATOM 785 O O . ALA A 1 102 ? -2.797 -1.078 20.398 1.00 97.81 102 ALA A O 1
ATOM 786 N N . LYS A 1 103 ? -1.673 0.846 20.598 1.00 97.69 103 LYS A N 1
ATOM 787 C CA . LYS A 1 103 ? -0.688 0.320 21.553 1.00 97.69 103 LYS A CA 1
ATOM 788 C C . LYS A 1 103 ? -1.322 -0.057 22.897 1.00 97.69 103 LYS A C 1
ATOM 790 O O . LYS A 1 103 ? -0.913 -1.062 23.472 1.00 97.69 103 LYS A O 1
ATOM 795 N N . ARG A 1 104 ? -2.266 0.744 23.404 1.00 96.44 104 ARG A N 1
ATOM 796 C CA . ARG A 1 104 ? -3.015 0.468 24.642 1.00 96.44 104 ARG A CA 1
ATOM 797 C C . ARG A 1 104 ? -3.899 -0.769 24.482 1.00 96.44 104 ARG A C 1
ATOM 799 O O . ARG A 1 104 ? -3.872 -1.630 25.353 1.00 96.44 104 ARG A O 1
ATOM 806 N N . VAL A 1 105 ? -4.644 -0.847 23.377 1.00 96.56 105 VAL A N 1
ATOM 807 C CA . VAL A 1 105 ? -5.532 -1.974 23.047 1.00 96.56 105 VAL A CA 1
ATOM 808 C C . VAL A 1 105 ? -4.732 -3.269 22.877 1.00 96.56 105 VAL A C 1
ATOM 810 O O . VAL A 1 105 ? -5.134 -4.327 23.357 1.00 96.56 105 VAL A O 1
ATOM 813 N N . GLY A 1 106 ? -3.567 -3.197 22.229 1.00 95.94 106 GLY A N 1
ATOM 814 C CA . GLY A 1 106 ? -2.751 -4.370 21.937 1.00 95.94 106 GLY A CA 1
ATOM 815 C C . GLY A 1 106 ? -3.339 -5.241 20.822 1.00 95.94 106 GLY A C 1
ATOM 816 O O . GLY A 1 106 ? -4.259 -4.855 20.111 1.00 95.94 106 GLY A O 1
ATOM 817 N N . MET A 1 107 ? -2.759 -6.425 20.626 1.00 96.50 107 MET A N 1
ATOM 818 C CA . MET A 1 107 ? -3.107 -7.305 19.505 1.00 96.50 107 MET A CA 1
ATOM 819 C C . MET A 1 107 ? -4.348 -8.160 19.808 1.00 96.50 107 MET A C 1
ATOM 821 O O . MET A 1 107 ? -4.217 -9.217 20.440 1.00 96.50 107 MET A O 1
ATOM 825 N N . GLN A 1 108 ? -5.510 -7.751 19.301 1.00 95.81 108 GLN A N 1
ATOM 826 C CA . GLN A 1 108 ? -6.822 -8.371 19.523 1.00 95.81 108 GLN A CA 1
ATOM 827 C C . GLN A 1 108 ? -7.571 -8.550 18.182 1.00 95.81 108 GLN A C 1
ATOM 829 O O . GLN A 1 108 ? -8.296 -7.649 17.774 1.00 95.81 108 GLN A O 1
ATOM 834 N N . PRO A 1 109 ? -7.379 -9.676 17.461 1.00 94.25 109 PRO A N 1
ATOM 835 C CA . PRO A 1 109 ? -7.949 -9.878 16.126 1.00 94.25 109 PRO A CA 1
ATOM 836 C C . PRO A 1 109 ? -9.479 -9.905 16.094 1.00 94.25 109 PRO A C 1
ATOM 838 O O . PRO A 1 109 ? -10.057 -9.430 15.126 1.00 94.25 109 PRO A O 1
ATOM 841 N N . ASP A 1 110 ? -10.131 -10.414 17.141 1.00 95.75 110 ASP A N 1
ATOM 842 C CA . ASP A 1 110 ? -11.598 -10.470 17.192 1.00 95.75 110 ASP A CA 1
ATOM 843 C C . ASP A 1 110 ? -12.184 -9.060 17.346 1.00 95.75 110 ASP A C 1
ATOM 845 O O . ASP A 1 110 ? -12.948 -8.619 16.492 1.00 95.75 110 ASP A O 1
ATOM 849 N N . LEU A 1 111 ? -11.670 -8.275 18.302 1.00 97.50 111 LEU A N 1
ATOM 850 C CA . LEU A 1 111 ? -11.981 -6.846 18.413 1.00 97.50 111 LEU A CA 1
ATOM 851 C C . LEU A 1 111 ? -11.641 -6.074 17.127 1.00 97.50 111 LEU A C 1
ATOM 853 O O . LEU A 1 111 ? -12.360 -5.156 16.748 1.00 97.50 111 LEU A O 1
ATOM 857 N N . ALA A 1 112 ? -10.549 -6.417 16.437 1.00 98.12 112 ALA A N 1
ATOM 858 C CA . ALA A 1 112 ? -10.187 -5.762 15.183 1.00 98.12 112 ALA A CA 1
ATOM 859 C C . ALA A 1 112 ? -11.243 -5.977 14.087 1.00 98.12 112 ALA A C 1
ATOM 861 O O . ALA A 1 112 ? -11.545 -5.032 13.363 1.00 98.12 112 ALA A O 1
ATOM 862 N N . ARG A 1 113 ? -11.845 -7.169 13.988 1.00 98.25 113 ARG A N 1
ATOM 863 C CA . ARG A 1 113 ? -12.966 -7.421 13.065 1.00 98.25 113 ARG A CA 1
ATOM 864 C C . ARG A 1 113 ? -14.191 -6.597 13.423 1.00 98.25 113 ARG A C 1
ATOM 866 O O . ARG A 1 113 ? -14.811 -6.011 12.541 1.00 98.25 113 ARG A O 1
ATOM 873 N N . GLU A 1 114 ? -14.510 -6.507 14.709 1.00 98.31 114 GLU A N 1
ATOM 874 C CA . GLU A 1 114 ? -15.646 -5.707 15.166 1.00 98.31 114 GLU A CA 1
ATOM 875 C C . GLU A 1 114 ? -15.426 -4.212 14.886 1.00 98.31 114 GLU A C 1
ATOM 877 O O . GLU A 1 114 ? -16.298 -3.553 14.325 1.00 98.31 114 GLU A O 1
ATOM 882 N N . LEU A 1 115 ? -14.226 -3.689 15.171 1.00 98.44 115 LEU A N 1
ATOM 883 C CA . LEU A 1 115 ? -13.827 -2.322 14.817 1.00 98.44 115 LEU A CA 1
ATOM 884 C C . LEU A 1 115 ? -13.882 -2.087 13.306 1.00 98.44 115 LEU A C 1
ATOM 886 O O . LEU A 1 115 ? -14.300 -1.020 12.861 1.00 98.44 115 LEU A O 1
ATOM 890 N N . TRP A 1 116 ? -13.473 -3.074 12.509 1.00 98.56 116 TRP A N 1
ATOM 891 C CA . TRP A 1 116 ? -13.516 -2.991 11.055 1.00 98.56 116 TRP A CA 1
ATOM 892 C C . TRP A 1 116 ? -14.948 -2.850 10.523 1.00 98.56 116 TRP A C 1
ATOM 894 O O . TRP A 1 116 ? -15.212 -1.996 9.665 1.00 98.56 116 TRP A O 1
ATOM 904 N N . ALA A 1 117 ? -15.867 -3.645 11.078 1.00 98.25 117 ALA A N 1
ATOM 905 C CA . ALA A 1 117 ? -17.279 -3.683 10.710 1.00 98.25 117 ALA A CA 1
ATOM 906 C C . ALA A 1 117 ? -18.027 -2.371 11.003 1.00 98.25 117 ALA A C 1
ATOM 908 O O . ALA A 1 117 ? -19.067 -2.119 10.401 1.00 98.25 117 ALA A O 1
ATOM 909 N N . THR A 1 118 ? -17.491 -1.499 11.868 1.00 97.88 118 THR A N 1
ATOM 910 C CA . THR A 1 118 ? -18.090 -0.177 12.138 1.00 97.88 118 THR A CA 1
ATOM 911 C C . THR A 1 118 ? -18.124 0.737 10.910 1.00 97.88 118 THR A C 1
ATOM 913 O O . THR A 1 118 ? -18.914 1.677 10.866 1.00 97.88 118 THR A O 1
ATOM 916 N N . GLY A 1 119 ? -17.245 0.507 9.928 1.00 97.12 119 GLY A N 1
ATOM 917 C CA . GLY A 1 119 ? -17.088 1.388 8.770 1.00 97.12 119 GLY A CA 1
ATOM 918 C C . GLY A 1 119 ? -16.341 2.694 9.060 1.00 97.12 119 GLY A C 1
ATOM 919 O O . GLY A 1 119 ? -15.946 3.368 8.111 1.00 97.12 119 GLY A O 1
ATOM 920 N N . ASP A 1 120 ? -16.093 3.036 10.329 1.00 97.62 120 ASP A N 1
ATOM 921 C CA . ASP A 1 120 ? -15.370 4.250 10.705 1.00 97.62 120 ASP A CA 1
ATOM 922 C C . ASP A 1 120 ? -13.882 4.132 10.348 1.00 97.62 120 ASP A C 1
ATOM 924 O O . ASP A 1 120 ? -13.200 3.160 10.688 1.00 97.62 120 ASP A O 1
ATOM 928 N N . SER A 1 121 ? -13.347 5.136 9.657 1.00 97.50 121 SER A N 1
ATOM 929 C CA . SER A 1 121 ? -11.969 5.102 9.168 1.00 97.50 121 SER A CA 1
ATOM 930 C C . SER A 1 121 ? -10.932 5.118 10.283 1.00 97.50 121 SER A C 1
ATOM 932 O O . SER A 1 121 ? -9.912 4.437 10.166 1.00 97.50 121 SER A O 1
ATOM 934 N N . ALA A 1 122 ? -11.156 5.853 11.376 1.00 97.94 122 ALA A N 1
ATOM 935 C CA . ALA A 1 122 ? -10.225 5.846 12.501 1.00 97.94 122 ALA A CA 1
ATOM 936 C C . ALA A 1 122 ? -10.243 4.481 13.206 1.00 97.94 122 ALA A C 1
ATOM 938 O O . ALA A 1 122 ? -9.176 3.937 13.511 1.00 97.94 122 ALA A O 1
ATOM 939 N N . ALA A 1 123 ? -11.428 3.893 13.385 1.00 98.38 123 ALA A N 1
ATOM 940 C CA . ALA A 1 123 ? -11.610 2.557 13.938 1.00 98.38 123 ALA A CA 1
ATOM 941 C C . ALA A 1 123 ? -10.950 1.486 13.061 1.00 98.38 123 ALA A C 1
ATOM 943 O O . ALA A 1 123 ? -10.196 0.664 13.578 1.00 98.38 123 ALA A O 1
ATOM 944 N N . ARG A 1 124 ? -11.119 1.540 11.734 1.00 98.56 124 ARG A N 1
ATOM 945 C CA . ARG A 1 124 ? -10.455 0.636 10.776 1.00 98.56 124 ARG A CA 1
ATOM 946 C C . ARG A 1 124 ? -8.932 0.760 10.801 1.00 98.56 124 ARG A C 1
ATOM 948 O O . ARG A 1 124 ? -8.226 -0.245 10.734 1.00 98.56 124 ARG A O 1
ATOM 955 N N . LEU A 1 125 ? -8.394 1.971 10.954 1.00 98.56 125 LEU A N 1
ATOM 956 C CA . LEU A 1 125 ? -6.951 2.167 11.135 1.00 98.56 125 LEU A CA 1
ATOM 957 C C . LEU A 1 125 ? -6.452 1.560 12.456 1.00 98.56 125 LEU A C 1
ATOM 959 O O . LEU A 1 125 ? -5.371 0.967 12.475 1.00 98.56 125 LEU A O 1
ATOM 963 N N . VAL A 1 126 ? -7.217 1.670 13.549 1.00 98.56 126 VAL A N 1
ATOM 964 C CA . VAL A 1 126 ? -6.899 0.976 14.809 1.00 98.56 126 VAL A CA 1
ATOM 965 C C . VAL A 1 126 ? -6.997 -0.537 14.627 1.00 98.56 126 VAL A C 1
ATOM 967 O O . VAL A 1 126 ? -6.057 -1.225 15.011 1.00 98.56 126 VAL A O 1
ATOM 970 N N . ALA A 1 127 ? -8.048 -1.041 13.976 1.00 98.56 127 ALA A N 1
ATOM 971 C CA . ALA A 1 127 ? -8.239 -2.457 13.674 1.00 98.56 127 ALA A CA 1
ATOM 972 C C . ALA A 1 127 ? -7.025 -3.057 12.957 1.00 98.56 127 ALA A C 1
ATOM 974 O O . ALA A 1 127 ? -6.499 -4.090 13.371 1.00 98.56 127 ALA A O 1
ATOM 975 N N . ILE A 1 128 ? -6.505 -2.382 11.926 1.00 98.50 128 ILE A N 1
ATOM 976 C CA . ILE A 1 128 ? -5.287 -2.816 11.224 1.00 98.50 128 ILE A CA 1
ATOM 977 C C . ILE A 1 128 ? -4.089 -2.887 12.183 1.00 98.50 128 ILE A C 1
ATOM 979 O O . ILE A 1 128 ? -3.299 -3.830 12.131 1.00 98.50 128 ILE A O 1
ATOM 983 N N . LEU A 1 129 ? -3.940 -1.905 13.074 1.00 98.38 129 LEU A N 1
ATOM 984 C CA . LEU A 1 129 ? -2.826 -1.847 14.021 1.00 98.38 129 LEU A CA 1
ATOM 985 C C . LEU A 1 129 ? -2.963 -2.798 15.215 1.00 98.38 129 LEU A C 1
ATOM 987 O O . LEU A 1 129 ? -1.967 -3.013 15.898 1.00 98.38 129 LEU A O 1
ATOM 991 N N . THR A 1 130 ? -4.145 -3.349 15.481 1.00 97.69 130 THR A N 1
ATOM 992 C CA . THR A 1 130 ? -4.405 -4.340 16.542 1.00 97.69 130 THR A CA 1
ATOM 993 C C . THR A 1 130 ? -4.560 -5.761 15.987 1.00 97.69 130 THR A C 1
ATOM 995 O O . THR A 1 130 ? -4.812 -6.713 16.726 1.00 97.69 130 THR A O 1
ATOM 998 N N . SER A 1 131 ? -4.345 -5.923 14.684 1.00 97.88 131 SER A N 1
ATOM 999 C CA . SER A 1 131 ? -4.478 -7.172 13.943 1.00 97.88 131 SER A CA 1
ATOM 1000 C C . SER A 1 131 ? -3.185 -7.979 13.850 1.00 97.88 131 SER A C 1
ATOM 1002 O O . SER A 1 131 ? -2.075 -7.461 13.970 1.00 97.88 131 SER A O 1
ATOM 1004 N N . ARG A 1 132 ? -3.321 -9.277 13.551 1.00 96.25 132 ARG A N 1
ATOM 1005 C CA . ARG A 1 132 ? -2.202 -10.151 13.169 1.00 96.25 132 ARG A CA 1
ATOM 1006 C C . ARG A 1 132 ? -2.404 -10.647 11.733 1.00 96.25 132 ARG A C 1
ATOM 1008 O O . ARG A 1 132 ? -3.448 -11.230 11.470 1.00 96.25 132 ARG A O 1
ATOM 1015 N N . PRO A 1 133 ? -1.411 -10.538 10.830 1.00 96.06 133 PRO A N 1
ATOM 1016 C CA . PRO A 1 133 ? 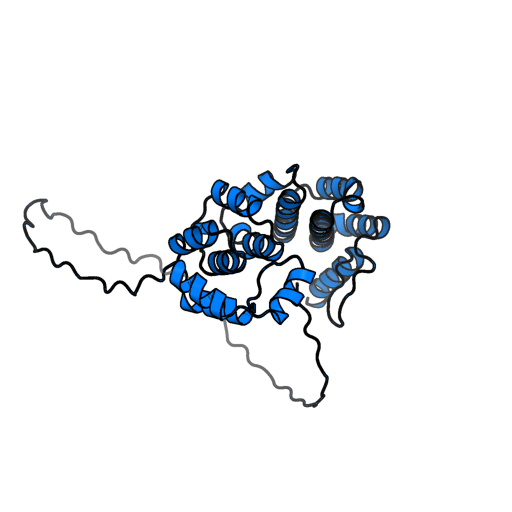-1.563 -10.947 9.429 1.00 96.06 133 PRO A CA 1
ATOM 1017 C C . PRO A 1 133 ? -2.057 -12.385 9.212 1.00 96.06 133 PRO A C 1
ATOM 1019 O O . PRO A 1 133 ? -2.837 -12.645 8.310 1.00 96.06 133 PRO A O 1
ATOM 1022 N N . ARG A 1 134 ? -1.617 -13.330 10.055 1.00 96.94 134 ARG A N 1
ATOM 1023 C CA . ARG A 1 134 ? -1.999 -14.753 9.971 1.00 96.94 134 ARG A CA 1
ATOM 1024 C C . ARG A 1 134 ? -3.392 -15.066 10.524 1.00 96.94 134 ARG A C 1
ATOM 1026 O O . ARG A 1 134 ? -3.804 -16.216 10.464 1.00 96.94 134 ARG A O 1
ATOM 1033 N N . SER A 1 135 ? -4.068 -14.091 11.128 1.00 96.88 135 SER A N 1
ATOM 1034 C CA . SER A 1 135 ? -5.411 -14.286 11.679 1.00 96.88 135 SER A CA 1
ATOM 1035 C C . SER A 1 135 ? -6.508 -14.159 10.629 1.00 96.88 135 SER A C 1
ATOM 1037 O O . SER A 1 135 ? -7.647 -14.458 10.963 1.00 96.88 135 SER A O 1
ATOM 1039 N N . TYR A 1 136 ? -6.172 -13.735 9.409 1.00 97.88 136 TYR A N 1
ATOM 1040 C CA . TYR A 1 136 ? -7.112 -13.479 8.324 1.00 97.88 136 TYR A CA 1
ATOM 1041 C C . TYR A 1 136 ? -6.925 -14.491 7.203 1.00 97.88 136 TYR A C 1
ATOM 1043 O O . TYR A 1 136 ? -5.794 -14.875 6.897 1.00 97.88 136 TYR A O 1
ATOM 1051 N N . SER A 1 137 ? -8.034 -14.891 6.589 1.00 98.31 137 SER A N 1
ATOM 1052 C CA . SER A 1 137 ? -8.021 -15.689 5.360 1.00 98.31 137 SER A CA 1
ATOM 1053 C C . SER A 1 137 ? -7.847 -14.804 4.118 1.00 98.31 137 SER A C 1
ATOM 1055 O O . SER A 1 137 ? -8.046 -13.591 4.184 1.00 98.31 137 SER A O 1
ATOM 1057 N N . ALA A 1 138 ? -7.497 -15.392 2.968 1.00 98.44 138 ALA A N 1
ATOM 1058 C CA . ALA A 1 138 ? -7.435 -14.646 1.709 1.00 98.44 138 ALA A CA 1
ATOM 1059 C C . ALA A 1 138 ? -8.790 -14.013 1.314 1.00 98.44 138 ALA A C 1
ATOM 1061 O O . ALA A 1 138 ? -8.792 -12.812 1.045 1.00 98.44 138 ALA A O 1
ATOM 1062 N N . PRO A 1 139 ? -9.940 -14.725 1.355 1.00 98.62 139 PRO A N 1
ATOM 1063 C CA . PRO A 1 139 ? -11.237 -14.114 1.042 1.00 98.62 139 PRO A CA 1
ATOM 1064 C C . PRO A 1 139 ? -11.605 -12.955 1.974 1.00 98.62 139 PRO A C 1
ATOM 1066 O O . PRO A 1 139 ? -12.118 -11.940 1.523 1.00 98.62 139 PRO A O 1
ATOM 1069 N N . GLU A 1 140 ? -11.288 -13.079 3.264 1.00 98.44 140 GLU A N 1
ATOM 1070 C CA . GLU A 1 140 ? -11.533 -12.015 4.242 1.00 98.44 140 GLU A CA 1
ATOM 1071 C C . GLU A 1 140 ? -10.692 -10.765 3.937 1.00 98.44 140 GLU A C 1
ATOM 1073 O O . GLU A 1 140 ? -11.193 -9.647 3.988 1.00 98.44 140 GLU A O 1
ATOM 1078 N N . LEU A 1 141 ? -9.421 -10.933 3.555 1.00 98.62 141 LEU A N 1
ATOM 1079 C CA . LEU A 1 141 ? -8.568 -9.811 3.151 1.00 98.62 141 LEU A CA 1
ATOM 1080 C C . LEU A 1 141 ? -9.019 -9.162 1.833 1.00 98.62 141 LEU A C 1
ATOM 1082 O O . LEU A 1 141 ? -8.849 -7.953 1.683 1.00 98.62 141 LEU A O 1
ATOM 1086 N N . ASP A 1 142 ? -9.572 -9.935 0.894 1.00 98.56 142 ASP A N 1
ATOM 1087 C CA . ASP A 1 142 ? -10.183 -9.408 -0.335 1.00 98.56 142 ASP A CA 1
ATOM 1088 C C . ASP A 1 142 ? -11.408 -8.543 -0.022 1.00 98.56 142 ASP A C 1
ATOM 1090 O O . ASP A 1 142 ? -11.474 -7.397 -0.470 1.00 98.56 142 ASP A O 1
ATOM 1094 N N . GLU A 1 143 ? -12.316 -9.033 0.823 1.00 98.31 143 GLU A N 1
ATOM 1095 C CA . GLU A 1 143 ? -13.483 -8.273 1.276 1.00 98.31 143 GLU A CA 1
ATOM 1096 C C . GLU A 1 143 ? -13.060 -6.977 1.981 1.00 98.31 143 GLU A C 1
ATOM 1098 O O . GLU A 1 143 ? -13.474 -5.884 1.584 1.00 98.31 143 GLU A O 1
ATOM 1103 N N . MET A 1 144 ? -12.135 -7.068 2.942 1.00 98.50 144 MET A N 1
ATOM 1104 C CA . MET A 1 144 ? -11.583 -5.894 3.620 1.00 98.50 144 MET A CA 1
ATOM 1105 C C . MET A 1 144 ? -10.958 -4.901 2.626 1.00 98.50 144 MET A C 1
ATOM 1107 O O . MET A 1 144 ? -11.162 -3.693 2.746 1.00 98.50 144 MET A O 1
ATOM 1111 N N . LEU A 1 145 ? -10.211 -5.357 1.615 1.00 98.00 145 LEU A N 1
ATOM 1112 C CA . LEU A 1 145 ? -9.606 -4.449 0.636 1.00 98.00 145 LEU A CA 1
ATOM 1113 C C . LEU A 1 145 ? -10.671 -3.698 -0.175 1.00 98.00 145 LEU A C 1
ATOM 1115 O O . LEU A 1 145 ? -10.547 -2.487 -0.366 1.00 98.00 145 LEU A O 1
ATOM 1119 N N . ARG A 1 146 ? -11.735 -4.388 -0.598 1.00 97.44 146 ARG A N 1
ATOM 1120 C CA . ARG A 1 146 ? -12.850 -3.797 -1.363 1.00 97.44 146 ARG A CA 1
ATOM 1121 C C . ARG A 1 146 ? -13.682 -2.820 -0.531 1.00 97.44 146 ARG A C 1
ATOM 1123 O O . ARG A 1 146 ? -14.232 -1.851 -1.058 1.00 97.44 146 ARG A O 1
ATOM 1130 N N . GLU A 1 147 ? -13.744 -3.025 0.779 1.00 97.12 147 GLU A N 1
ATOM 1131 C CA . GLU A 1 147 ? -14.377 -2.092 1.711 1.00 97.12 147 GLU A CA 1
ATOM 1132 C C . GLU A 1 147 ? -13.503 -0.878 2.062 1.00 97.12 147 GLU A C 1
ATOM 1134 O O . GLU A 1 147 ? -14.026 0.164 2.476 1.00 97.12 147 GLU A O 1
ATOM 1139 N N . ALA A 1 148 ? -12.180 -0.989 1.916 1.00 95.25 148 ALA A N 1
ATOM 1140 C CA . ALA A 1 148 ? -11.199 0.029 2.279 1.00 95.25 148 ALA A CA 1
ATOM 1141 C C . ALA A 1 148 ? -11.128 1.173 1.251 1.00 95.25 148 ALA A C 1
ATOM 1143 O O . ALA A 1 148 ? -10.112 1.398 0.599 1.00 95.25 148 ALA A O 1
ATOM 1144 N N . ARG A 1 149 ? -12.209 1.944 1.114 1.00 84.81 149 ARG A N 1
ATOM 1145 C CA . ARG A 1 149 ? -12.294 3.046 0.134 1.00 84.81 149 ARG A CA 1
ATOM 1146 C C . ARG A 1 149 ? -11.398 4.240 0.467 1.00 84.81 149 ARG A C 1
ATOM 1148 O O . ARG A 1 149 ? -10.991 4.976 -0.427 1.00 84.81 149 ARG A O 1
ATOM 1155 N N . VAL A 1 150 ? -11.083 4.426 1.747 1.00 94.88 150 VAL A N 1
ATOM 1156 C CA . VAL A 1 150 ? -10.240 5.526 2.219 1.00 94.88 150 VAL A CA 1
ATOM 1157 C C . VAL A 1 150 ? -8.765 5.219 1.938 1.00 94.88 150 VAL A C 1
ATOM 1159 O O . VAL A 1 150 ? -8.290 4.151 2.346 1.00 94.88 150 VAL A O 1
ATOM 1162 N N . PRO A 1 151 ? -8.010 6.122 1.273 1.00 94.75 151 PRO A N 1
ATOM 1163 C CA . PRO A 1 151 ? -6.657 5.842 0.810 1.00 94.75 151 PRO A CA 1
ATOM 1164 C C . PRO A 1 151 ? -5.737 5.291 1.897 1.00 94.75 151 PRO A C 1
ATOM 1166 O O . PRO A 1 151 ? -5.086 4.269 1.670 1.00 94.75 151 PRO A O 1
ATOM 1169 N N . LYS A 1 152 ? -5.730 5.890 3.095 1.00 96.38 152 LYS A N 1
ATOM 1170 C CA . LYS A 1 152 ? -4.871 5.428 4.193 1.00 96.38 152 LYS A CA 1
ATOM 1171 C C . LYS A 1 152 ? -5.269 4.070 4.748 1.00 96.38 152 LYS A C 1
ATOM 1173 O O . LYS A 1 152 ? -4.378 3.296 5.091 1.00 96.38 152 LYS A O 1
ATOM 1178 N N . VAL A 1 153 ? -6.567 3.777 4.831 1.00 98.00 153 VAL A N 1
ATOM 1179 C CA . VAL A 1 153 ? -7.064 2.469 5.285 1.00 98.00 153 VAL A CA 1
ATOM 1180 C C . VAL A 1 153 ? -6.596 1.391 4.312 1.00 98.00 153 VAL A C 1
ATOM 1182 O O . VAL A 1 153 ? -5.982 0.419 4.742 1.00 98.00 153 VAL A O 1
ATOM 1185 N N . HIS A 1 154 ? -6.784 1.614 3.009 1.00 97.44 154 HIS A N 1
ATOM 1186 C CA . HIS A 1 154 ? -6.308 0.715 1.958 1.00 97.44 154 HIS A CA 1
ATOM 1187 C C . HIS A 1 154 ? -4.793 0.488 2.037 1.00 97.44 154 HIS A C 1
ATOM 1189 O O . HIS A 1 154 ? -4.322 -0.649 2.083 1.00 97.44 154 HIS A O 1
ATOM 1195 N N . ASP A 1 155 ? -4.015 1.572 2.102 1.00 96.81 155 ASP A N 1
ATOM 1196 C CA . ASP A 1 155 ? -2.555 1.488 2.141 1.00 96.81 155 ASP A CA 1
ATOM 1197 C C . ASP A 1 155 ? -2.067 0.753 3.392 1.00 96.81 155 ASP A C 1
ATOM 1199 O O . ASP A 1 155 ? -1.117 -0.030 3.328 1.00 96.81 155 ASP A O 1
ATOM 1203 N N . TRP A 1 156 ? -2.682 0.995 4.551 1.00 98.19 156 TRP A N 1
ATOM 1204 C CA . TRP A 1 156 ? -2.292 0.317 5.784 1.00 98.19 156 TRP A CA 1
ATOM 1205 C C . TRP A 1 156 ? -2.708 -1.150 5.773 1.00 98.19 156 TRP A C 1
ATOM 1207 O O . TRP A 1 156 ? -1.895 -1.992 6.148 1.00 98.19 156 TRP A O 1
ATOM 1217 N N . LEU A 1 157 ? -3.905 -1.480 5.289 1.00 98.56 157 LEU A N 1
ATOM 1218 C CA . LEU A 1 157 ? -4.352 -2.864 5.150 1.00 98.56 157 LEU A CA 1
ATOM 1219 C C . LEU A 1 157 ? -3.364 -3.669 4.295 1.00 98.56 157 LEU A C 1
ATOM 1221 O O . LEU A 1 157 ? -2.858 -4.708 4.732 1.00 98.56 157 LEU A O 1
ATOM 1225 N N . LEU A 1 158 ? -3.014 -3.137 3.120 1.00 98.00 158 LEU A N 1
ATOM 1226 C CA . LEU A 1 158 ? -2.082 -3.778 2.201 1.00 98.00 158 LEU A CA 1
ATOM 1227 C C . LEU A 1 158 ? -0.696 -3.967 2.837 1.00 98.00 158 LEU A C 1
ATOM 1229 O O . LEU A 1 158 ? -0.145 -5.066 2.821 1.00 98.00 158 LEU A O 1
ATOM 1233 N N . ASN A 1 159 ? -0.129 -2.914 3.433 1.00 97.44 159 ASN A N 1
ATOM 1234 C CA . ASN A 1 159 ? 1.253 -2.934 3.925 1.00 97.44 159 ASN A CA 1
ATOM 1235 C C . ASN A 1 159 ? 1.440 -3.664 5.267 1.00 97.44 159 ASN A C 1
ATOM 1237 O O . ASN A 1 159 ? 2.517 -4.219 5.512 1.00 97.44 159 ASN A O 1
ATOM 1241 N N . TYR A 1 160 ? 0.442 -3.624 6.155 1.00 97.44 160 TYR A N 1
ATOM 1242 C CA . TYR A 1 160 ? 0.546 -4.188 7.505 1.00 97.44 160 TYR A CA 1
ATOM 1243 C C . TYR A 1 160 ? -0.025 -5.597 7.601 1.00 97.44 160 TYR A C 1
ATOM 1245 O O . TYR A 1 160 ? 0.548 -6.401 8.337 1.00 97.44 160 TYR A O 1
ATOM 1253 N N . LEU A 1 161 ? -1.104 -5.909 6.874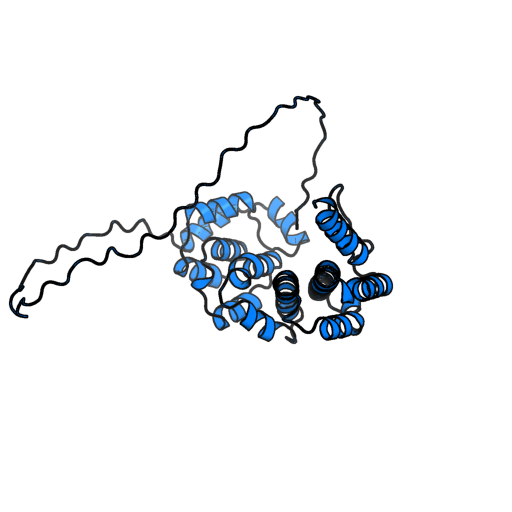 1.00 97.75 161 LEU A N 1
ATOM 1254 C CA . LEU A 1 161 ? -1.735 -7.228 6.924 1.00 97.75 161 LEU A CA 1
ATOM 1255 C C . LEU A 1 161 ? -1.368 -8.062 5.706 1.00 97.75 161 LEU A C 1
ATOM 1257 O O . LEU A 1 161 ? -0.668 -9.058 5.859 1.00 97.75 161 LEU A O 1
ATOM 1261 N N . VAL A 1 162 ? -1.750 -7.638 4.502 1.00 98.19 162 VAL A N 1
ATOM 1262 C CA . VAL A 1 162 ? -1.630 -8.488 3.307 1.00 98.19 162 VAL A CA 1
ATOM 1263 C C . VAL A 1 162 ? -0.171 -8.812 2.989 1.00 98.19 162 VAL A C 1
ATOM 1265 O O . VAL A 1 162 ? 0.218 -9.976 2.976 1.00 98.19 162 VAL A O 1
ATOM 1268 N N . GLN A 1 163 ? 0.680 -7.793 2.833 1.00 96.50 163 GLN A N 1
ATOM 1269 C CA . GLN A 1 163 ? 2.090 -7.968 2.465 1.00 96.50 163 GLN A CA 1
ATOM 1270 C C . GLN A 1 163 ? 2.909 -8.716 3.536 1.00 96.50 163 GLN A C 1
ATOM 1272 O O . GLN A 1 163 ? 4.019 -9.181 3.276 1.00 96.50 163 GLN A O 1
ATOM 1277 N N . LYS A 1 164 ? 2.412 -8.781 4.775 1.00 95.44 164 LYS A N 1
ATOM 1278 C CA . LYS A 1 164 ? 3.057 -9.484 5.897 1.00 95.44 164 LYS A CA 1
ATOM 1279 C C . LYS A 1 164 ? 2.407 -10.835 6.194 1.00 95.44 164 LYS A C 1
ATOM 1281 O O . LYS A 1 164 ? 2.879 -11.551 7.079 1.00 95.44 164 LYS A O 1
ATOM 1286 N N . GLY A 1 165 ? 1.320 -11.151 5.500 1.00 95.50 165 GLY A N 1
ATOM 1287 C CA . GLY A 1 165 ? 0.527 -12.352 5.676 1.00 95.50 165 GLY A CA 1
ATOM 1288 C C . GLY A 1 165 ? 0.980 -13.493 4.767 1.00 95.50 165 GLY A C 1
ATOM 1289 O O . GLY A 1 165 ? 1.774 -13.294 3.849 1.00 95.50 165 GLY A O 1
ATOM 1290 N N . PRO A 1 166 ? 0.472 -14.709 5.018 1.00 97.19 166 PRO A N 1
ATOM 1291 C CA . PRO A 1 166 ? 0.777 -15.880 4.200 1.00 97.19 166 PRO A CA 1
ATOM 1292 C C . PRO A 1 166 ? 0.064 -15.866 2.836 1.00 97.19 166 PRO A C 1
ATOM 1294 O O . PRO A 1 166 ? 0.447 -16.622 1.954 1.00 97.19 166 PRO A O 1
ATOM 1297 N N . HIS A 1 167 ? -0.941 -15.004 2.657 1.00 98.06 167 HIS A N 1
ATOM 1298 C CA . HIS A 1 167 ? -1.795 -14.941 1.464 1.00 98.06 167 HIS A CA 1
ATOM 1299 C C . HIS A 1 167 ? -1.321 -13.928 0.408 1.00 98.06 167 HIS A C 1
ATOM 1301 O O . HIS A 1 167 ? -2.035 -13.666 -0.555 1.00 98.06 167 HIS A O 1
ATOM 1307 N N . ALA A 1 168 ? -0.138 -13.327 0.576 1.00 97.50 168 ALA A N 1
ATOM 1308 C CA . ALA A 1 168 ? 0.323 -12.235 -0.283 1.00 97.50 168 ALA A CA 1
ATOM 1309 C C . ALA A 1 168 ? 0.419 -12.631 -1.768 1.00 97.50 168 ALA A C 1
ATOM 1311 O O . ALA A 1 168 ? -0.031 -11.870 -2.617 1.00 97.50 168 ALA A O 1
ATOM 1312 N N . ASP A 1 169 ? 0.971 -13.805 -2.091 1.00 96.88 169 ASP A N 1
ATOM 1313 C CA . ASP A 1 169 ? 1.118 -14.239 -3.490 1.00 96.88 169 ASP A CA 1
ATOM 1314 C C . ASP A 1 169 ? -0.209 -14.668 -4.127 1.00 96.88 169 ASP A C 1
ATOM 1316 O O . ASP A 1 169 ? -0.445 -14.378 -5.299 1.00 96.88 169 ASP A O 1
ATOM 1320 N N . GLU A 1 170 ? -1.090 -15.306 -3.351 1.00 97.94 170 GLU A N 1
ATOM 1321 C CA . GLU A 1 170 ? -2.449 -15.658 -3.780 1.00 97.94 170 GLU A CA 1
ATOM 1322 C C . GLU A 1 170 ? -3.237 -14.396 -4.160 1.00 97.94 170 GLU A C 1
ATOM 1324 O O . GLU A 1 170 ? -3.742 -14.282 -5.277 1.00 97.94 170 GLU A O 1
ATOM 1329 N N . LEU A 1 171 ? -3.260 -13.404 -3.264 1.00 98.62 171 LEU A N 1
ATOM 1330 C CA . LEU A 1 171 ? -3.968 -12.142 -3.475 1.00 98.62 171 LEU A CA 1
ATOM 1331 C C . LEU A 1 171 ? -3.309 -11.275 -4.550 1.00 98.62 171 LEU A C 1
ATOM 1333 O O . LEU A 1 171 ? -4.005 -10.634 -5.330 1.00 98.62 171 LEU A O 1
ATOM 1337 N N . ARG A 1 172 ? -1.975 -11.301 -4.669 1.00 98.31 172 ARG A N 1
ATOM 1338 C CA . ARG A 1 172 ? -1.257 -10.657 -5.780 1.00 98.31 172 ARG A CA 1
ATOM 1339 C C . ARG A 1 172 ? -1.779 -11.152 -7.124 1.00 98.31 172 ARG A C 1
ATOM 1341 O O . ARG A 1 172 ? -2.061 -10.331 -7.991 1.00 98.31 172 ARG A O 1
ATOM 1348 N N . ALA A 1 173 ? -1.884 -12.469 -7.299 1.00 97.69 173 ALA A N 1
ATOM 1349 C CA . ALA A 1 173 ? -2.364 -13.060 -8.542 1.00 97.69 173 ALA A CA 1
ATOM 1350 C C . ALA A 1 173 ? -3.844 -12.733 -8.791 1.00 97.69 173 ALA A C 1
ATOM 1352 O O . ALA A 1 173 ? -4.196 -12.356 -9.906 1.00 97.69 173 ALA A O 1
ATOM 1353 N N . ALA A 1 174 ? -4.683 -12.821 -7.754 1.00 98.19 174 ALA A N 1
ATOM 1354 C CA . ALA A 1 174 ? -6.109 -12.517 -7.853 1.00 98.19 174 ALA A CA 1
ATOM 1355 C C . ALA A 1 174 ? -6.377 -11.051 -8.233 1.00 98.19 174 ALA A C 1
ATOM 1357 O O . ALA A 1 174 ? -7.238 -10.776 -9.064 1.00 98.19 174 ALA A O 1
ATOM 1358 N N . TRP A 1 175 ? -5.625 -10.112 -7.656 1.00 98.62 175 TRP A N 1
ATOM 1359 C CA . TRP A 1 175 ? -5.860 -8.682 -7.846 1.00 98.62 175 TRP A CA 1
ATOM 1360 C C . TRP A 1 175 ? -5.184 -8.097 -9.083 1.00 98.62 175 TRP A C 1
ATOM 1362 O O . TRP A 1 175 ? -5.609 -7.049 -9.546 1.00 98.62 175 TRP A O 1
ATOM 1372 N N . PHE A 1 176 ? -4.143 -8.731 -9.634 1.00 98.19 176 PHE A N 1
ATOM 1373 C CA . PHE A 1 176 ? -3.291 -8.138 -10.677 1.00 98.19 176 PHE A CA 1
ATOM 1374 C C . PHE A 1 176 ? -4.055 -7.561 -11.883 1.00 98.19 176 PHE A C 1
ATOM 1376 O O . PHE A 1 176 ? -3.697 -6.493 -12.381 1.00 98.19 176 PHE A O 1
ATOM 1383 N N . ALA A 1 177 ? -5.101 -8.260 -12.329 1.00 96.69 177 ALA A N 1
ATOM 1384 C CA . ALA A 1 177 ? -5.944 -7.879 -13.462 1.00 96.69 177 ALA A CA 1
ATOM 1385 C C . ALA A 1 177 ? -7.405 -7.614 -13.048 1.00 96.69 177 ALA A C 1
ATOM 1387 O O . ALA A 1 177 ? -8.316 -7.788 -13.859 1.00 96.69 177 ALA A O 1
ATOM 1388 N N . ASP A 1 178 ? -7.642 -7.246 -11.784 1.00 98.38 178 ASP A N 1
ATOM 1389 C CA . ASP A 1 178 ? -8.985 -6.905 -11.304 1.00 98.38 178 ASP A CA 1
ATOM 1390 C C . ASP A 1 178 ? -9.540 -5.699 -12.094 1.00 98.38 178 ASP A C 1
ATOM 1392 O O . ASP A 1 178 ? -8.797 -4.751 -12.373 1.00 98.38 178 ASP A O 1
ATOM 1396 N N . PRO A 1 179 ? -10.826 -5.711 -12.496 1.00 97.31 179 PRO A N 1
ATOM 1397 C CA . PRO A 1 179 ? -11.429 -4.597 -13.225 1.00 97.31 179 PRO A CA 1
ATOM 1398 C C . PRO A 1 179 ? -11.532 -3.309 -12.396 1.00 97.31 179 PRO A C 1
ATOM 1400 O O . PRO A 1 179 ? -11.644 -2.228 -12.979 1.00 97.31 179 PRO A O 1
ATOM 1403 N N . ASP A 1 180 ? -11.515 -3.393 -11.062 1.00 97.31 180 ASP A N 1
ATOM 1404 C CA . ASP A 1 180 ? -11.415 -2.217 -10.203 1.00 97.31 180 ASP A CA 1
ATOM 1405 C C . ASP A 1 180 ? -9.948 -1.745 -10.140 1.00 97.31 180 ASP A C 1
ATOM 1407 O O . ASP A 1 180 ? -9.095 -2.439 -9.576 1.00 97.31 180 ASP A O 1
ATOM 1411 N N . PRO A 1 181 ? -9.617 -0.540 -10.647 1.00 97.00 181 PRO A N 1
ATOM 1412 C CA . PRO A 1 181 ? -8.244 -0.039 -10.650 1.00 97.00 181 PRO A CA 1
ATOM 1413 C C . PRO A 1 181 ? -7.657 0.151 -9.244 1.00 97.00 181 PRO A C 1
ATOM 1415 O O . PRO A 1 181 ? -6.433 0.171 -9.095 1.00 97.00 181 PRO A O 1
ATOM 1418 N N . ILE A 1 182 ? -8.488 0.302 -8.206 1.00 95.69 182 ILE A N 1
ATOM 1419 C CA . ILE A 1 182 ? -8.021 0.370 -6.819 1.00 95.69 182 ILE A CA 1
ATOM 1420 C C . ILE A 1 182 ? -7.524 -1.007 -6.379 1.00 95.69 182 ILE A C 1
ATOM 1422 O O . ILE A 1 182 ? -6.403 -1.110 -5.878 1.00 95.69 182 ILE A O 1
ATOM 1426 N N . VAL A 1 183 ? -8.294 -2.064 -6.635 1.00 98.00 183 VAL A N 1
ATOM 1427 C CA . VAL A 1 183 ? -7.888 -3.442 -6.320 1.00 98.00 183 VAL A CA 1
ATOM 1428 C C . VAL A 1 183 ? -6.685 -3.851 -7.170 1.00 98.00 183 VAL A C 1
ATOM 1430 O O . VAL A 1 183 ? -5.685 -4.326 -6.629 1.00 98.00 183 VAL A O 1
ATOM 1433 N N . ALA A 1 184 ? -6.706 -3.543 -8.471 1.00 98.44 184 ALA A N 1
ATOM 1434 C CA . ALA A 1 184 ? -5.566 -3.761 -9.355 1.00 98.44 184 ALA A CA 1
ATOM 1435 C C . ALA A 1 184 ? -4.291 -3.099 -8.825 1.00 98.44 184 ALA A C 1
ATOM 1437 O O . ALA A 1 184 ? -3.233 -3.729 -8.792 1.00 98.44 184 ALA A O 1
ATOM 1438 N N . SER A 1 185 ? -4.377 -1.864 -8.318 1.00 98.19 185 SER A N 1
ATOM 1439 C CA . SER A 1 185 ? -3.211 -1.182 -7.746 1.00 98.19 185 SER A CA 1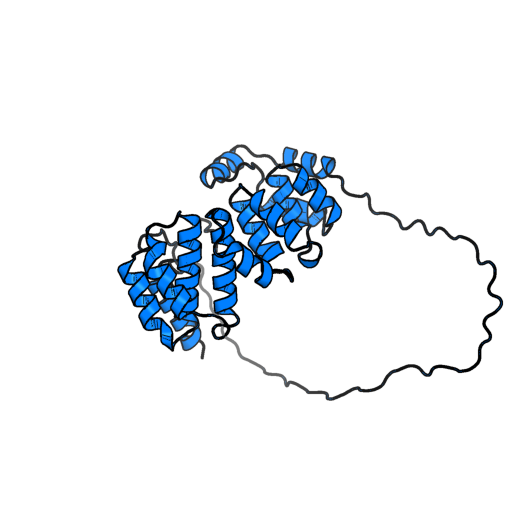
ATOM 1440 C C . SER A 1 185 ? -2.576 -1.958 -6.584 1.00 98.19 185 SER A C 1
ATOM 1442 O O . SER A 1 185 ? -1.348 -2.006 -6.481 1.00 98.19 185 SER A O 1
ATOM 1444 N N . ALA A 1 186 ? -3.377 -2.642 -5.758 1.00 98.38 186 ALA A N 1
ATOM 1445 C CA . ALA A 1 186 ? -2.867 -3.506 -4.698 1.00 98.38 186 ALA A CA 1
ATOM 1446 C C . ALA A 1 186 ? -2.118 -4.719 -5.269 1.00 98.38 186 ALA A C 1
ATOM 1448 O O . ALA A 1 186 ? -1.008 -5.019 -4.820 1.00 98.38 186 ALA A O 1
ATOM 1449 N N . GLY A 1 187 ? -2.674 -5.367 -6.299 1.00 98.56 187 GLY A N 1
ATOM 1450 C CA . GLY A 1 187 ? -2.013 -6.452 -7.030 1.00 98.56 187 GLY A CA 1
ATOM 1451 C C . GLY A 1 187 ? -0.667 -6.024 -7.621 1.00 98.56 187 GLY A C 1
ATOM 1452 O O . GLY A 1 187 ? 0.351 -6.682 -7.400 1.00 98.56 187 GLY A O 1
ATOM 1453 N N . TRP A 1 188 ? -0.619 -4.869 -8.288 1.00 98.75 188 TRP A N 1
ATOM 1454 C CA . TRP A 1 188 ? 0.614 -4.301 -8.845 1.00 98.75 188 TRP A CA 1
ATOM 1455 C C . TRP A 1 188 ? 1.648 -3.940 -7.770 1.00 98.75 188 TRP A C 1
ATOM 1457 O O . TRP A 1 188 ? 2.830 -4.259 -7.917 1.00 98.75 188 TRP A O 1
ATOM 1467 N N . SER A 1 189 ? 1.228 -3.355 -6.646 1.00 98.38 189 SER A N 1
ATOM 1468 C CA . SER A 1 189 ? 2.137 -3.068 -5.529 1.00 98.38 189 SER A CA 1
ATOM 1469 C C . SER A 1 189 ? 2.706 -4.346 -4.899 1.00 98.38 189 SER A C 1
ATOM 1471 O O . SER A 1 189 ? 3.888 -4.377 -4.543 1.00 98.38 189 SER A O 1
ATOM 1473 N N . LEU A 1 190 ? 1.923 -5.428 -4.797 1.00 98.56 190 LEU A N 1
ATOM 1474 C CA . LEU A 1 190 ? 2.434 -6.737 -4.371 1.00 98.56 190 LEU A CA 1
ATOM 1475 C C . LEU A 1 190 ? 3.398 -7.334 -5.407 1.00 98.56 190 LEU A C 1
ATOM 1477 O O . LEU A 1 190 ? 4.432 -7.885 -5.028 1.00 98.56 190 LEU A O 1
ATOM 1481 N N . THR A 1 191 ? 3.130 -7.157 -6.701 1.00 98.69 191 THR A N 1
ATOM 1482 C CA . THR A 1 191 ? 4.046 -7.549 -7.783 1.00 98.69 191 THR A CA 1
ATOM 1483 C C . THR A 1 191 ? 5.389 -6.834 -7.686 1.00 98.69 191 THR A C 1
ATOM 1485 O O . THR A 1 191 ? 6.423 -7.491 -7.783 1.00 98.69 191 THR A O 1
ATOM 1488 N N . ALA A 1 192 ? 5.424 -5.534 -7.380 1.00 98.44 192 ALA A N 1
ATOM 1489 C CA . ALA A 1 192 ? 6.688 -4.817 -7.186 1.00 98.44 192 ALA A CA 1
ATOM 1490 C C . ALA A 1 192 ? 7.522 -5.415 -6.038 1.00 98.44 192 ALA A C 1
ATOM 1492 O O . ALA A 1 192 ? 8.751 -5.498 -6.118 1.00 98.44 192 ALA A O 1
ATOM 1493 N N . LYS A 1 193 ? 6.863 -5.870 -4.962 1.00 97.12 193 LYS A N 1
ATOM 1494 C CA . LYS A 1 193 ? 7.529 -6.567 -3.850 1.00 97.12 193 LYS A CA 1
ATOM 1495 C C . LYS A 1 193 ? 8.041 -7.941 -4.254 1.00 97.12 193 LYS A C 1
ATOM 1497 O O . LYS A 1 193 ? 9.152 -8.283 -3.859 1.00 97.12 193 LYS A O 1
ATOM 1502 N N . HIS A 1 194 ? 7.255 -8.688 -5.024 1.00 97.62 194 HIS A N 1
ATOM 1503 C CA . HIS A 1 194 ? 7.645 -9.999 -5.527 1.00 97.62 194 HIS A CA 1
ATOM 1504 C C . HIS A 1 194 ? 8.881 -9.885 -6.434 1.00 97.62 194 HIS A C 1
ATOM 1506 O O . HIS A 1 194 ? 9.886 -10.526 -6.151 1.00 97.62 194 HIS A O 1
ATOM 1512 N N . VAL A 1 195 ? 8.882 -8.960 -7.406 1.00 98.06 195 VAL A N 1
ATOM 1513 C CA . VAL A 1 195 ? 10.051 -8.663 -8.264 1.00 98.06 195 VAL A CA 1
ATOM 1514 C C . VAL A 1 195 ? 11.289 -8.321 -7.430 1.00 98.06 195 VAL A C 1
ATOM 1516 O O . VAL A 1 195 ? 12.389 -8.777 -7.720 1.00 98.06 195 VAL A O 1
ATOM 1519 N N . ALA A 1 196 ? 11.138 -7.523 -6.370 1.00 96.88 196 ALA A N 1
ATOM 1520 C CA . ALA A 1 196 ? 12.270 -7.154 -5.526 1.00 96.88 196 ALA A CA 1
ATOM 1521 C C . ALA A 1 196 ? 12.844 -8.331 -4.710 1.00 96.88 196 ALA A C 1
ATOM 1523 O O . ALA A 1 196 ? 14.027 -8.303 -4.359 1.00 96.88 196 ALA A O 1
ATOM 1524 N N . ALA A 1 197 ? 12.013 -9.319 -4.370 1.00 96.00 197 ALA A N 1
ATOM 1525 C CA . ALA A 1 197 ? 12.380 -10.460 -3.535 1.00 96.00 197 ALA A CA 1
ATOM 1526 C C . ALA A 1 197 ? 12.880 -11.664 -4.349 1.00 96.00 197 ALA A C 1
ATOM 1528 O O . ALA A 1 197 ? 13.867 -12.283 -3.957 1.00 96.00 197 ALA A O 1
ATOM 1529 N N . ALA A 1 198 ? 12.219 -11.966 -5.466 1.00 95.62 198 ALA A N 1
ATOM 1530 C CA . ALA A 1 198 ? 12.483 -13.096 -6.350 1.00 95.62 198 ALA A CA 1
ATOM 1531 C C . ALA A 1 198 ? 12.366 -12.637 -7.822 1.00 95.62 198 ALA A C 1
ATOM 1533 O O . ALA A 1 198 ? 11.383 -12.931 -8.498 1.00 95.62 198 ALA A O 1
ATOM 1534 N N . PRO A 1 199 ? 13.342 -11.857 -8.325 1.00 93.50 199 PRO A N 1
ATOM 1535 C CA . PRO A 1 199 ? 13.264 -11.220 -9.646 1.00 93.50 199 PRO A CA 1
ATOM 1536 C C . PRO A 1 199 ? 13.236 -12.196 -10.834 1.00 93.50 199 PRO A C 1
ATOM 1538 O O . PRO A 1 199 ? 12.890 -11.784 -11.944 1.00 93.50 199 PRO A O 1
ATOM 1541 N N . ASP A 1 200 ? 13.602 -13.458 -10.611 1.00 94.25 200 ASP A N 1
ATOM 1542 C CA . ASP A 1 200 ? 13.645 -14.509 -11.632 1.00 94.25 200 ASP A CA 1
ATOM 1543 C C . ASP A 1 200 ? 12.370 -15.378 -11.652 1.00 94.25 200 ASP A C 1
ATOM 1545 O O . ASP A 1 200 ? 12.144 -16.103 -12.616 1.00 94.25 200 ASP A O 1
ATOM 1549 N N . ASP A 1 201 ? 11.501 -15.258 -10.639 1.00 95.06 201 ASP A N 1
ATOM 1550 C CA . ASP A 1 201 ? 10.279 -16.071 -10.480 1.00 95.06 201 ASP A CA 1
ATOM 1551 C C . ASP A 1 201 ? 9.041 -15.435 -11.147 1.00 95.06 201 ASP A C 1
ATOM 1553 O O . ASP A 1 201 ? 7.899 -15.842 -10.917 1.00 95.06 201 ASP A O 1
ATOM 1557 N N . ILE A 1 202 ? 9.242 -14.411 -11.977 1.00 95.56 202 ILE A N 1
ATOM 1558 C CA . ILE A 1 202 ? 8.162 -13.670 -12.628 1.00 95.56 202 ILE A CA 1
ATOM 1559 C C . ILE A 1 202 ? 8.552 -13.222 -14.037 1.00 95.56 202 ILE A C 1
ATOM 1561 O O . ILE A 1 202 ? 9.706 -12.878 -14.302 1.00 95.56 202 ILE A O 1
ATOM 1565 N N . ASP A 1 203 ? 7.568 -13.199 -14.939 1.00 97.62 203 ASP A N 1
ATOM 1566 C CA . ASP A 1 203 ? 7.721 -12.715 -16.314 1.00 97.62 203 ASP A CA 1
ATOM 1567 C C . ASP A 1 203 ? 7.900 -11.187 -16.345 1.00 97.62 203 ASP A C 1
ATOM 1569 O O . ASP A 1 203 ? 6.959 -10.412 -16.526 1.00 97.62 203 ASP A O 1
ATOM 1573 N N . ALA A 1 204 ? 9.133 -10.746 -16.106 1.00 98.00 204 ALA A N 1
ATOM 1574 C CA . ALA A 1 204 ? 9.485 -9.334 -16.086 1.00 98.00 204 ALA A CA 1
ATOM 1575 C C . ALA A 1 204 ? 9.357 -8.672 -17.469 1.00 98.00 204 ALA A C 1
ATOM 1577 O O . ALA A 1 204 ? 8.993 -7.499 -17.533 1.00 98.00 204 ALA A O 1
ATOM 1578 N N . ASP A 1 205 ? 9.606 -9.398 -18.563 1.00 98.31 205 ASP A N 1
ATOM 1579 C CA . ASP A 1 205 ? 9.433 -8.866 -19.918 1.00 98.31 205 ASP A CA 1
ATOM 1580 C C . ASP A 1 205 ? 7.958 -8.597 -20.230 1.00 98.31 205 ASP A C 1
ATOM 1582 O O . ASP A 1 205 ? 7.636 -7.501 -20.698 1.00 98.31 205 ASP A O 1
ATOM 1586 N N . GLY A 1 206 ? 7.064 -9.529 -19.885 1.00 98.50 206 GLY A N 1
ATOM 1587 C CA . GLY A 1 206 ? 5.620 -9.342 -20.022 1.00 98.50 206 GLY A CA 1
ATOM 1588 C C . GLY A 1 206 ? 5.078 -8.209 -19.143 1.00 98.50 206 GLY A C 1
ATOM 1589 O O . GLY A 1 206 ? 4.222 -7.435 -19.576 1.00 98.50 206 GLY A O 1
ATOM 1590 N N . LEU A 1 207 ? 5.615 -8.027 -17.929 1.00 98.69 207 LEU A N 1
ATOM 1591 C CA . LEU A 1 207 ? 5.280 -6.866 -17.092 1.00 98.69 207 LEU A CA 1
ATOM 1592 C C . LEU A 1 207 ? 5.673 -5.544 -17.766 1.00 98.69 207 LEU A C 1
ATOM 1594 O O . LEU A 1 207 ? 4.887 -4.594 -17.749 1.00 98.69 207 LEU A O 1
ATOM 1598 N N . LEU A 1 208 ? 6.864 -5.475 -18.372 1.00 98.88 208 LEU A N 1
ATOM 1599 C CA . LEU A 1 208 ? 7.312 -4.289 -19.104 1.00 98.88 208 LEU A CA 1
ATOM 1600 C C . LEU A 1 208 ? 6.441 -4.015 -20.339 1.00 98.88 208 LEU A C 1
ATOM 1602 O O . LEU A 1 208 ? 6.127 -2.851 -20.577 1.00 98.88 208 LEU A O 1
ATOM 1606 N N . ASP A 1 209 ? 5.990 -5.048 -21.061 1.00 98.81 209 ASP A N 1
ATOM 1607 C CA . ASP A 1 209 ? 5.058 -4.901 -22.192 1.00 98.81 209 ASP A CA 1
ATOM 1608 C C . ASP A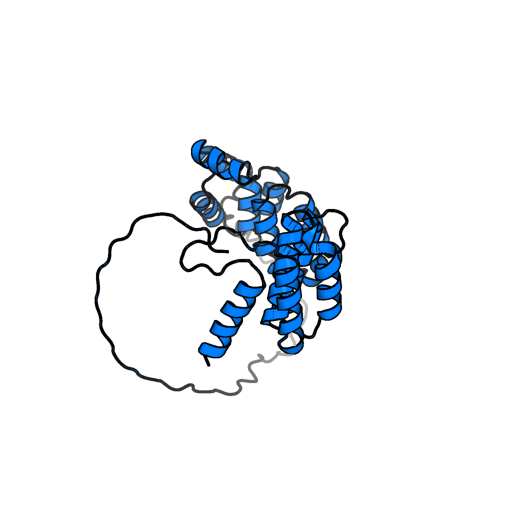 1 209 ? 3.731 -4.256 -21.767 1.00 98.81 209 ASP A C 1
ATOM 1610 O O . ASP A 1 209 ? 3.195 -3.386 -22.459 1.00 98.81 209 ASP A O 1
ATOM 1614 N N . ILE A 1 210 ? 3.180 -4.679 -20.624 1.00 98.75 210 ILE A N 1
ATOM 1615 C CA . ILE A 1 210 ? 1.937 -4.113 -20.083 1.00 98.75 210 ILE A CA 1
ATOM 1616 C C . ILE A 1 210 ? 2.157 -2.659 -19.656 1.00 98.75 210 ILE A C 1
ATOM 1618 O O . ILE A 1 210 ? 1.379 -1.782 -20.027 1.00 98.75 210 ILE A O 1
ATOM 1622 N N . ILE A 1 211 ? 3.237 -2.380 -18.922 1.00 98.88 211 ILE A N 1
ATOM 1623 C CA . ILE A 1 211 ? 3.566 -1.026 -18.456 1.00 98.88 211 ILE A CA 1
ATOM 1624 C C . ILE A 1 211 ? 3.729 -0.062 -19.629 1.00 98.88 211 ILE A C 1
ATOM 1626 O O . ILE A 1 211 ? 3.164 1.031 -19.615 1.00 98.88 211 ILE A O 1
ATOM 1630 N N . GLU A 1 212 ? 4.486 -0.470 -20.643 1.00 98.69 212 GLU A N 1
ATOM 1631 C CA . GLU A 1 212 ? 4.750 0.312 -21.846 1.00 98.69 212 GLU A CA 1
ATOM 1632 C C . GLU A 1 212 ? 3.468 0.684 -22.599 1.00 98.69 212 GLU A C 1
ATOM 1634 O O . GLU A 1 212 ? 3.365 1.796 -23.121 1.00 98.69 212 GLU A O 1
ATOM 1639 N N . ARG A 1 213 ? 2.489 -0.225 -22.621 1.00 98.62 213 ARG A N 1
ATOM 1640 C CA . ARG A 1 213 ? 1.207 -0.041 -23.303 1.00 98.62 213 ARG A CA 1
ATOM 1641 C C . ARG A 1 213 ? 0.191 0.762 -22.488 1.00 98.62 213 ARG A C 1
ATOM 1643 O O . ARG A 1 213 ? -0.550 1.538 -23.078 1.00 98.62 213 ARG A O 1
ATOM 1650 N N . GLU A 1 214 ? 0.120 0.557 -21.173 1.00 98.44 214 GLU A N 1
ATOM 1651 C CA . GLU A 1 214 ? -1.061 0.946 -20.380 1.00 98.44 214 GLU A CA 1
ATOM 1652 C C . GLU A 1 214 ? -0.780 1.982 -19.281 1.00 98.44 214 GLU A C 1
ATOM 1654 O O . GLU A 1 214 ? -1.674 2.748 -18.923 1.00 98.44 214 GLU A O 1
ATOM 1659 N N . MET A 1 215 ? 0.444 2.066 -18.742 1.00 98.56 215 MET A N 1
ATOM 1660 C CA . MET A 1 215 ? 0.704 2.846 -17.518 1.00 98.56 215 MET A CA 1
ATOM 1661 C C . MET A 1 215 ? 0.385 4.339 -17.668 1.00 98.56 215 MET A C 1
ATOM 1663 O O . MET A 1 215 ? -0.056 4.972 -16.707 1.00 98.56 215 MET A O 1
ATOM 1667 N N . LYS A 1 216 ? 0.610 4.918 -18.853 1.00 98.00 216 LYS A N 1
ATOM 1668 C CA . LYS A 1 216 ? 0.411 6.355 -19.095 1.00 98.00 216 LYS A CA 1
ATOM 1669 C C . LYS A 1 216 ? -1.042 6.793 -18.905 1.00 98.00 216 LYS A C 1
ATOM 1671 O O . LYS A 1 216 ? -1.272 7.881 -18.385 1.00 98.00 216 LYS A O 1
ATOM 1676 N N . ASP A 1 217 ? -1.980 5.924 -19.270 1.00 97.81 217 ASP A N 1
ATOM 1677 C CA . ASP A 1 217 ? -3.417 6.206 -19.247 1.00 97.81 217 ASP A CA 1
ATOM 1678 C C . ASP A 1 217 ? -4.119 5.585 -18.025 1.00 97.81 217 ASP A C 1
ATOM 1680 O O . ASP A 1 217 ? -5.310 5.809 -17.800 1.00 97.81 217 ASP A O 1
ATOM 1684 N N . ALA A 1 218 ? -3.389 4.821 -17.205 1.00 97.94 218 ALA A N 1
ATOM 1685 C CA . ALA A 1 218 ? -3.921 4.214 -15.995 1.00 97.94 218 ALA A CA 1
ATOM 1686 C C . ALA A 1 218 ? -4.343 5.272 -14.949 1.00 97.94 218 ALA A C 1
ATOM 1688 O O . ALA A 1 218 ? -3.684 6.307 -14.799 1.00 97.94 218 ALA A O 1
ATOM 1689 N N . PRO A 1 219 ? -5.397 5.012 -14.148 1.00 97.19 219 PRO A N 1
ATOM 1690 C CA . PRO A 1 219 ? -5.776 5.882 -13.037 1.00 97.19 219 PRO A CA 1
ATOM 1691 C C . PRO A 1 219 ? -4.624 6.084 -12.049 1.00 97.19 219 PRO A C 1
ATOM 1693 O O . PRO A 1 219 ? -3.849 5.163 -11.800 1.00 97.19 219 PRO A O 1
ATOM 1696 N N . ALA A 1 220 ? -4.548 7.264 -11.427 1.00 95.00 220 ALA A N 1
ATOM 1697 C CA . ALA A 1 220 ? -3.373 7.724 -10.676 1.00 95.00 220 ALA A CA 1
ATOM 1698 C C . ALA A 1 220 ? -2.786 6.701 -9.681 1.00 95.00 220 ALA A C 1
ATOM 1700 O O . ALA A 1 220 ? -1.568 6.548 -9.598 1.00 95.00 220 ALA A O 1
ATOM 1701 N N . ARG A 1 221 ? -3.635 5.976 -8.938 1.00 94.75 221 ARG A N 1
ATOM 1702 C CA . ARG A 1 221 ? -3.178 4.961 -7.974 1.00 94.75 221 ARG A CA 1
ATOM 1703 C C . ARG A 1 221 ? -2.572 3.735 -8.659 1.00 94.75 221 ARG A C 1
ATOM 1705 O O . ARG A 1 221 ? -1.500 3.292 -8.267 1.00 94.75 221 ARG A O 1
ATOM 1712 N N . LEU A 1 222 ? -3.231 3.220 -9.694 1.00 98.00 222 LEU A N 1
ATOM 1713 C CA . LEU A 1 222 ? -2.723 2.102 -10.485 1.00 98.00 222 LEU A CA 1
ATOM 1714 C C . LEU A 1 222 ? -1.444 2.498 -11.233 1.00 98.00 222 LEU A C 1
ATOM 1716 O O . LEU A 1 222 ? -0.459 1.770 -11.173 1.00 98.00 222 LEU A O 1
ATOM 1720 N N . GLN A 1 223 ? -1.419 3.687 -11.843 1.00 98.50 223 GLN A N 1
ATOM 1721 C CA . GLN A 1 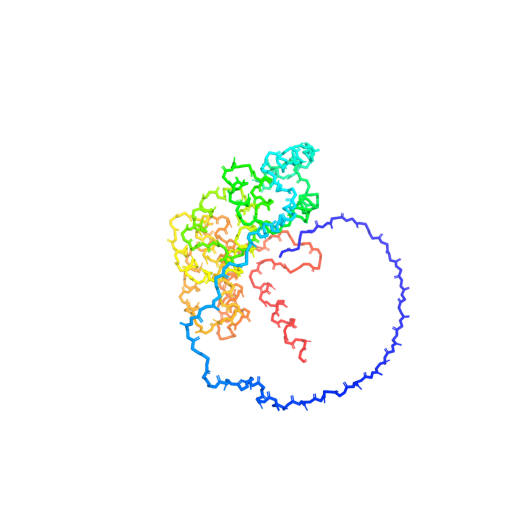223 ? -0.233 4.247 -12.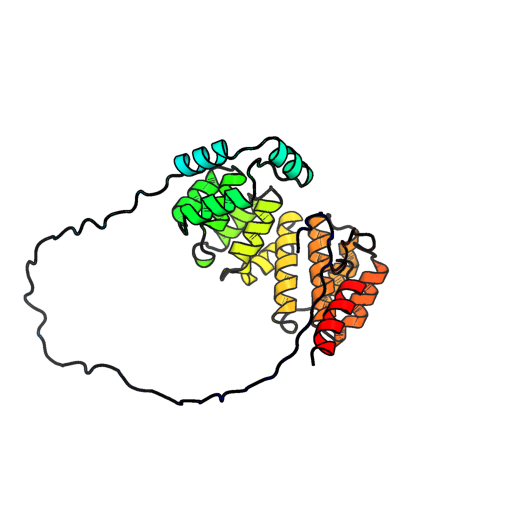494 1.00 98.50 223 GLN A CA 1
ATOM 1722 C C . GLN A 1 223 ? 0.962 4.313 -11.534 1.00 98.50 223 GLN A C 1
ATOM 1724 O O . GLN A 1 223 ? 2.079 3.959 -11.913 1.00 98.50 223 GLN A O 1
ATOM 1729 N N . TRP A 1 224 ? 0.733 4.717 -10.280 1.00 98.12 224 TRP A N 1
ATOM 1730 C CA . TRP A 1 224 ? 1.770 4.703 -9.253 1.00 98.12 224 TRP A CA 1
ATOM 1731 C C . TRP A 1 224 ? 2.323 3.289 -9.027 1.00 98.12 224 TRP A C 1
ATOM 1733 O O . TRP A 1 224 ? 3.535 3.088 -9.105 1.00 98.12 224 TRP A O 1
ATOM 1743 N N . SER A 1 225 ? 1.457 2.301 -8.792 1.00 98.50 225 SER A N 1
ATOM 1744 C CA . SER A 1 225 ? 1.864 0.910 -8.553 1.00 98.50 225 SER A CA 1
ATOM 1745 C C . SER A 1 225 ? 2.552 0.268 -9.767 1.00 98.50 225 SER A C 1
ATOM 1747 O O . SER A 1 225 ? 3.517 -0.479 -9.610 1.00 98.50 225 SER A O 1
ATOM 1749 N N . MET A 1 226 ? 2.127 0.598 -10.989 1.00 98.88 226 MET A N 1
ATOM 1750 C CA . MET A 1 226 ? 2.808 0.184 -12.223 1.00 98.88 226 MET A CA 1
ATOM 1751 C C . MET A 1 226 ? 4.215 0.794 -12.326 1.00 98.88 226 MET A C 1
ATOM 1753 O O . MET A 1 226 ? 5.168 0.092 -12.668 1.00 98.88 226 MET A O 1
ATOM 1757 N N . ASN A 1 227 ? 4.381 2.067 -11.951 1.00 98.81 227 ASN A N 1
ATOM 1758 C CA . ASN A 1 227 ? 5.692 2.719 -11.894 1.00 98.81 227 ASN A CA 1
ATOM 1759 C C . ASN A 1 227 ? 6.603 2.085 -10.823 1.00 98.81 227 ASN A C 1
ATOM 1761 O O . ASN A 1 227 ? 7.812 1.971 -11.029 1.00 98.81 227 ASN A O 1
ATOM 1765 N N . GLU A 1 228 ? 6.042 1.615 -9.702 1.00 98.69 228 GLU A N 1
ATOM 1766 C CA . GLU A 1 228 ? 6.793 0.832 -8.710 1.00 98.69 228 GLU A CA 1
ATOM 1767 C C . GLU A 1 228 ? 7.316 -0.487 -9.294 1.00 98.69 228 GLU A C 1
ATOM 1769 O O . GLU A 1 228 ? 8.468 -0.840 -9.034 1.00 98.69 228 GLU A O 1
ATOM 1774 N N . VAL A 1 229 ? 6.522 -1.191 -10.111 1.00 98.88 229 VAL A N 1
ATOM 1775 C CA . VAL A 1 229 ? 6.979 -2.401 -10.817 1.00 98.88 229 VAL A CA 1
ATOM 1776 C C . VAL A 1 229 ? 8.060 -2.065 -11.842 1.00 98.88 229 VAL A C 1
ATOM 1778 O O . VAL A 1 229 ? 9.096 -2.728 -11.848 1.00 98.88 229 VAL A O 1
ATOM 1781 N N . LEU A 1 230 ? 7.882 -1.010 -12.646 1.00 98.88 230 LEU A N 1
ATOM 1782 C CA . LEU A 1 230 ? 8.889 -0.554 -13.613 1.00 98.88 230 LEU A CA 1
ATOM 1783 C C . LEU A 1 230 ? 10.246 -0.308 -12.938 1.00 98.88 230 LEU A C 1
ATOM 1785 O O . LEU A 1 230 ? 11.285 -0.798 -13.390 1.00 98.88 230 LEU A O 1
ATOM 1789 N N . ALA A 1 231 ? 10.229 0.422 -11.821 1.00 98.75 231 ALA A N 1
ATOM 1790 C CA . ALA A 1 231 ? 11.424 0.687 -11.037 1.00 98.75 231 ALA A CA 1
ATOM 1791 C C . ALA A 1 231 ? 11.998 -0.596 -10.418 1.00 98.75 231 ALA A C 1
ATOM 1793 O O . ALA A 1 231 ? 13.209 -0.809 -10.476 1.00 98.75 231 ALA A O 1
ATOM 1794 N N . ALA A 1 232 ? 11.157 -1.470 -9.855 1.00 98.69 232 ALA A N 1
ATOM 1795 C CA . ALA A 1 232 ? 11.596 -2.735 -9.270 1.00 98.69 232 ALA A CA 1
ATOM 1796 C C . ALA A 1 232 ? 12.311 -3.621 -10.301 1.00 98.69 232 ALA A C 1
ATOM 1798 O O . ALA A 1 232 ? 13.410 -4.100 -10.015 1.00 98.69 232 ALA A O 1
ATOM 1799 N N . VAL A 1 233 ? 11.752 -3.765 -11.508 1.00 98.75 233 VAL A N 1
ATOM 1800 C CA . VAL A 1 233 ? 12.386 -4.503 -12.611 1.00 98.75 233 VAL A CA 1
ATOM 1801 C C . VAL A 1 233 ? 13.740 -3.879 -12.944 1.00 98.75 233 VAL A C 1
ATOM 1803 O O . VAL A 1 233 ? 14.753 -4.568 -12.879 1.00 98.75 233 VAL A O 1
ATOM 1806 N N . GLY A 1 234 ? 13.813 -2.565 -13.187 1.00 98.50 234 GLY A N 1
ATOM 1807 C CA . GLY A 1 234 ? 15.085 -1.922 -13.542 1.00 98.50 234 GLY A CA 1
ATOM 1808 C C . GLY A 1 234 ? 16.168 -1.988 -12.451 1.00 98.50 234 GLY A C 1
ATOM 1809 O O . GLY A 1 234 ? 17.367 -2.031 -12.743 1.00 98.50 234 GLY A O 1
ATOM 1810 N N . ILE A 1 235 ? 15.764 -2.023 -11.180 1.00 98.38 235 ILE A N 1
ATOM 1811 C CA . ILE A 1 235 ? 16.677 -2.131 -10.037 1.00 98.38 235 ILE A CA 1
ATOM 1812 C C . ILE A 1 235 ? 17.198 -3.564 -9.863 1.00 98.38 235 ILE A C 1
ATOM 1814 O O . ILE A 1 235 ? 18.373 -3.743 -9.532 1.00 98.38 235 ILE A O 1
ATOM 1818 N N . HIS A 1 236 ? 16.337 -4.571 -10.029 1.00 97.94 236 HIS A N 1
ATOM 1819 C CA . HIS A 1 236 ? 16.631 -5.958 -9.653 1.00 97.94 236 HIS A CA 1
ATOM 1820 C C . HIS A 1 236 ? 17.001 -6.873 -10.830 1.00 97.94 236 HIS A C 1
ATOM 1822 O O . HIS A 1 236 ? 17.684 -7.867 -10.602 1.00 97.94 236 HIS A O 1
ATOM 1828 N N . ARG A 1 237 ? 16.636 -6.521 -12.069 1.00 97.25 237 ARG A N 1
ATOM 1829 C CA . ARG A 1 237 ? 16.971 -7.252 -13.301 1.00 97.25 237 ARG A CA 1
ATOM 1830 C C . ARG A 1 237 ? 17.920 -6.430 -14.162 1.00 97.25 237 ARG A C 1
ATOM 1832 O O . ARG A 1 237 ? 17.509 -5.541 -14.906 1.00 97.25 237 ARG A O 1
ATOM 1839 N N . SER A 1 238 ? 19.223 -6.669 -14.004 1.00 96.50 238 SER A N 1
ATOM 1840 C CA . SER A 1 238 ? 20.270 -5.908 -14.704 1.00 96.50 238 SER A CA 1
ATOM 1841 C C . SER A 1 238 ? 20.205 -6.070 -16.223 1.00 96.50 238 SER A C 1
ATOM 1843 O O . SER A 1 238 ? 20.481 -5.110 -16.939 1.00 96.50 238 SER A O 1
ATOM 1845 N N . ASP A 1 239 ? 19.793 -7.243 -16.695 1.00 97.44 239 ASP A N 1
ATOM 1846 C CA . ASP A 1 239 ? 19.537 -7.581 -18.094 1.00 97.44 239 ASP A CA 1
ATOM 1847 C C . ASP A 1 239 ? 18.391 -6.758 -18.706 1.00 97.44 239 ASP A C 1
ATOM 1849 O O . ASP A 1 239 ? 18.472 -6.360 -19.866 1.00 97.44 239 ASP A O 1
ATOM 1853 N N . LEU A 1 240 ? 17.375 -6.409 -17.911 1.00 98.50 240 LEU A N 1
ATOM 1854 C CA . LEU A 1 240 ? 16.214 -5.621 -18.351 1.00 98.50 240 LEU A CA 1
ATOM 1855 C C . LEU A 1 240 ? 16.295 -4.133 -17.984 1.00 98.50 240 LEU A C 1
ATOM 1857 O O . LEU A 1 240 ? 15.433 -3.338 -18.365 1.00 98.50 240 LEU A O 1
ATOM 1861 N N . ARG A 1 241 ? 17.340 -3.713 -17.265 1.00 98.50 241 ARG A N 1
ATOM 1862 C CA . ARG A 1 241 ? 17.469 -2.349 -16.734 1.00 98.50 241 ARG A CA 1
ATOM 1863 C C . ARG A 1 241 ? 17.399 -1.271 -17.806 1.00 98.50 241 ARG A C 1
ATOM 1865 O O . ARG A 1 241 ? 16.686 -0.286 -17.630 1.00 98.50 241 ARG A O 1
ATOM 1872 N N . ALA A 1 242 ? 18.134 -1.448 -18.901 1.00 98.69 242 ALA A N 1
ATOM 1873 C CA . ALA A 1 242 ? 18.153 -0.476 -19.992 1.00 98.69 242 ALA A CA 1
ATOM 1874 C C . ALA A 1 242 ? 16.754 -0.299 -20.605 1.00 98.69 242 ALA A C 1
ATOM 1876 O O . ALA A 1 242 ? 16.327 0.826 -20.861 1.00 98.69 242 ALA A O 1
ATOM 1877 N N . ARG A 1 243 ? 16.012 -1.403 -20.755 1.00 98.69 243 ARG A N 1
ATOM 1878 C CA . ARG A 1 243 ? 14.633 -1.402 -21.249 1.00 98.69 243 ARG A CA 1
ATOM 1879 C C . ARG A 1 243 ? 13.692 -0.663 -20.293 1.00 98.69 243 ARG A C 1
ATOM 1881 O O . ARG A 1 243 ? 12.948 0.208 -20.733 1.00 98.69 243 ARG A O 1
ATOM 1888 N N . ALA A 1 244 ? 13.766 -0.952 -18.992 1.00 98.81 244 ALA A N 1
ATOM 1889 C CA . ALA A 1 244 ? 12.949 -0.279 -17.979 1.00 98.81 244 ALA A CA 1
ATOM 1890 C C . ALA A 1 244 ? 13.193 1.244 -17.938 1.00 98.81 244 ALA A C 1
ATOM 1892 O O . ALA A 1 244 ? 12.245 2.025 -17.854 1.00 98.81 244 ALA A O 1
ATOM 1893 N N . ILE A 1 245 ? 14.454 1.680 -18.051 1.00 98.88 245 ILE A N 1
ATOM 1894 C CA . ILE A 1 245 ? 14.807 3.107 -18.126 1.00 98.88 245 ILE A CA 1
ATOM 1895 C C . ILE A 1 245 ? 14.208 3.748 -19.381 1.00 98.88 245 ILE A C 1
ATOM 1897 O O . ILE A 1 245 ? 13.536 4.770 -19.265 1.00 98.88 245 ILE A O 1
ATOM 1901 N N . ALA A 1 246 ? 14.379 3.125 -20.551 1.00 98.81 246 ALA A N 1
ATOM 1902 C CA . ALA A 1 246 ? 13.855 3.651 -21.812 1.00 98.81 246 ALA A CA 1
ATOM 1903 C C . ALA A 1 246 ? 12.321 3.788 -21.806 1.00 98.81 246 ALA A C 1
ATOM 1905 O O . ALA A 1 246 ? 11.782 4.769 -22.320 1.00 98.81 246 ALA A O 1
ATOM 1906 N N . ILE A 1 247 ? 11.606 2.837 -21.192 1.00 98.88 247 ILE A N 1
ATOM 1907 C CA . ILE A 1 247 ? 10.153 2.937 -20.984 1.00 98.88 247 ILE A CA 1
ATOM 1908 C C . ILE A 1 247 ? 9.831 4.136 -20.083 1.00 98.88 247 ILE A C 1
ATOM 1910 O O . ILE A 1 247 ? 8.990 4.960 -20.440 1.00 98.88 247 ILE A O 1
ATOM 1914 N N . GLY A 1 248 ? 10.518 4.279 -18.945 1.00 98.75 248 GLY A N 1
ATOM 1915 C CA . GLY A 1 248 ? 10.309 5.401 -18.026 1.00 98.75 248 GLY A CA 1
ATOM 1916 C C . GLY A 1 248 ? 10.538 6.768 -18.680 1.00 98.75 248 GLY A C 1
ATOM 1917 O O . GLY A 1 248 ? 9.726 7.674 -18.502 1.00 98.75 248 GLY A O 1
ATOM 1918 N N . GLU A 1 249 ? 11.593 6.895 -19.486 1.00 98.69 249 GLU A N 1
ATOM 1919 C CA . GLU A 1 249 ? 11.910 8.109 -20.250 1.00 98.69 249 GLU A CA 1
ATOM 1920 C C . GLU A 1 249 ? 10.860 8.442 -21.306 1.00 98.69 249 GLU A C 1
ATOM 1922 O O . GLU A 1 249 ? 10.542 9.610 -21.507 1.00 98.69 249 GLU A O 1
ATOM 1927 N N . ARG A 1 250 ? 10.290 7.432 -21.967 1.00 98.62 250 ARG A N 1
ATOM 1928 C CA . ARG A 1 250 ? 9.265 7.647 -22.992 1.00 98.62 250 ARG A CA 1
ATOM 1929 C C . ARG A 1 250 ? 7.910 8.025 -22.406 1.00 98.62 250 ARG A C 1
ATOM 1931 O O . ARG A 1 250 ? 7.168 8.798 -23.010 1.00 98.62 250 ARG A O 1
ATOM 1938 N N . LEU A 1 251 ? 7.556 7.422 -21.273 1.00 98.50 251 LEU A N 1
ATOM 1939 C CA . LEU A 1 251 ? 6.253 7.626 -20.648 1.00 98.50 251 LEU A CA 1
ATOM 1940 C C . LEU A 1 251 ? 6.209 8.892 -19.787 1.00 98.50 251 LEU A C 1
ATOM 1942 O O . LEU A 1 251 ? 5.137 9.476 -19.655 1.00 98.50 251 LEU A O 1
ATOM 1946 N N . GLU A 1 252 ? 7.346 9.308 -19.218 1.00 98.31 252 GLU A N 1
ATOM 1947 C CA . GLU A 1 252 ? 7.498 10.506 -18.371 1.00 98.31 252 GLU A CA 1
ATOM 1948 C C . GLU A 1 252 ? 6.562 10.550 -17.145 1.00 98.31 252 GLU A C 1
ATOM 1950 O O . GLU A 1 252 ? 6.341 11.596 -16.531 1.00 98.31 252 GLU A O 1
ATOM 1955 N N . VAL A 1 253 ? 6.035 9.392 -16.742 1.00 98.06 253 VAL A N 1
ATOM 1956 C CA . VAL A 1 253 ? 5.159 9.244 -15.576 1.00 98.06 253 VAL A CA 1
ATOM 1957 C C . VAL A 1 253 ? 5.911 9.660 -14.309 1.00 98.06 253 VAL A C 1
ATOM 1959 O O . VAL A 1 253 ? 7.000 9.166 -14.027 1.00 98.06 253 VAL A O 1
ATOM 1962 N N . LEU A 1 254 ? 5.324 10.585 -13.540 1.00 96.62 254 LEU A N 1
ATOM 1963 C CA . LEU A 1 254 ? 5.884 11.161 -12.305 1.00 96.62 254 LEU A CA 1
ATOM 1964 C C . LEU A 1 254 ? 7.201 11.949 -12.476 1.00 96.62 254 LEU A C 1
ATOM 1966 O O . LEU A 1 254 ? 7.856 12.245 -11.473 1.00 96.62 254 LEU A O 1
ATOM 1970 N N . LYS A 1 255 ? 7.574 12.342 -13.704 1.00 96.81 255 LYS A N 1
ATOM 1971 C CA . LYS A 1 255 ? 8.797 13.121 -13.986 1.00 96.81 255 LYS A CA 1
ATOM 1972 C C . LYS A 1 255 ? 8.892 14.409 -13.161 1.00 96.81 255 LYS A C 1
ATOM 1974 O O . LYS A 1 255 ? 9.936 14.681 -12.572 1.00 96.81 255 LYS A O 1
ATOM 1979 N N . ASP A 1 256 ? 7.782 15.138 -13.051 1.00 94.25 256 ASP A N 1
ATOM 1980 C CA . ASP A 1 256 ? 7.702 16.423 -12.342 1.00 94.25 256 ASP A CA 1
ATOM 1981 C C . ASP A 1 256 ? 7.190 16.293 -10.897 1.00 94.25 256 ASP A C 1
ATOM 1983 O O . ASP A 1 256 ? 6.800 17.281 -10.268 1.00 94.25 256 ASP A O 1
ATOM 1987 N N . TYR A 1 257 ? 7.164 15.075 -10.341 1.00 92.69 257 TYR A N 1
ATOM 1988 C CA . TYR A 1 257 ? 6.633 14.858 -9.000 1.00 92.69 257 TYR A CA 1
ATOM 1989 C C . TYR A 1 257 ? 7.466 15.610 -7.937 1.00 92.69 257 TYR A C 1
ATOM 1991 O O . TYR A 1 257 ? 8.683 15.388 -7.832 1.00 92.69 257 TYR A O 1
ATOM 1999 N N . PRO A 1 258 ? 6.840 16.453 -7.087 1.00 90.88 258 PRO A N 1
ATOM 2000 C CA . PRO A 1 258 ? 7.551 17.223 -6.073 1.00 90.88 258 PRO A CA 1
ATOM 2001 C C . PRO A 1 258 ? 8.326 16.324 -5.105 1.00 90.88 258 PRO A C 1
ATOM 2003 O O . PRO A 1 258 ? 7.753 15.606 -4.285 1.00 90.88 258 PRO A O 1
ATOM 2006 N N . THR A 1 259 ? 9.654 16.395 -5.170 1.00 89.69 259 THR A N 1
ATOM 2007 C CA . THR A 1 259 ? 10.546 15.580 -4.340 1.00 89.69 259 THR A CA 1
ATOM 2008 C C . THR A 1 259 ? 11.287 16.473 -3.352 1.00 89.69 259 THR A C 1
ATOM 2010 O O . THR A 1 259 ? 12.019 17.383 -3.738 1.00 89.69 259 THR A O 1
ATOM 2013 N N . ALA A 1 260 ? 11.085 16.234 -2.055 1.00 89.06 260 ALA A N 1
ATOM 2014 C CA . ALA A 1 260 ? 11.763 16.989 -1.006 1.00 89.06 260 ALA A CA 1
ATOM 2015 C C . ALA A 1 260 ? 13.290 16.759 -1.035 1.00 89.06 260 ALA A C 1
ATOM 2017 O O . ALA A 1 260 ? 13.745 15.692 -1.461 1.00 89.06 260 ALA A O 1
ATOM 2018 N N . PRO A 1 261 ? 14.097 17.706 -0.521 1.00 85.50 261 PRO A N 1
ATOM 2019 C CA . PRO A 1 261 ? 15.540 17.519 -0.407 1.00 85.50 261 PRO A CA 1
ATOM 2020 C C . PRO A 1 261 ? 15.889 16.214 0.325 1.00 85.50 261 PRO A C 1
ATOM 2022 O O . PRO A 1 261 ? 15.274 15.879 1.338 1.00 85.50 261 PRO A O 1
ATOM 2025 N N . ASN A 1 262 ? 16.897 15.494 -0.174 1.00 86.31 262 ASN A N 1
ATOM 2026 C CA . ASN A 1 262 ? 17.359 14.189 0.329 1.00 86.31 262 ASN A CA 1
ATOM 2027 C C . ASN A 1 262 ? 16.387 13.006 0.135 1.00 86.31 262 ASN A C 1
ATOM 2029 O O . ASN A 1 262 ? 16.664 11.912 0.628 1.00 86.31 262 ASN A O 1
ATOM 2033 N N . CYS A 1 263 ? 15.274 13.187 -0.582 1.00 89.94 263 CYS A N 1
ATOM 2034 C CA . CYS A 1 263 ? 14.426 12.080 -1.022 1.00 89.94 263 CYS A CA 1
ATOM 2035 C C . CYS A 1 263 ? 14.813 11.632 -2.438 1.00 89.94 263 CYS A C 1
ATOM 2037 O O . CYS A 1 263 ? 15.283 12.425 -3.250 1.00 89.94 263 CYS A O 1
ATOM 2039 N N . THR A 1 264 ? 14.609 10.350 -2.735 1.00 92.69 264 THR A N 1
ATOM 2040 C CA . THR A 1 264 ? 14.724 9.830 -4.102 1.00 92.69 264 THR A CA 1
ATOM 2041 C C . THR A 1 264 ? 13.438 10.156 -4.858 1.00 92.69 264 THR A C 1
ATOM 2043 O O . THR A 1 264 ? 12.354 9.915 -4.325 1.00 92.69 264 THR A O 1
ATOM 2046 N N . SER A 1 265 ? 13.563 10.716 -6.064 1.00 95.62 265 SER A N 1
ATOM 2047 C CA . SER A 1 265 ? 12.414 10.986 -6.939 1.00 95.62 265 SER A CA 1
ATOM 2048 C C . SER A 1 265 ? 11.688 9.681 -7.285 1.00 95.62 265 SER A C 1
ATOM 2050 O O . SER A 1 265 ? 12.370 8.675 -7.493 1.00 95.62 265 SER A O 1
ATOM 2052 N N . PRO A 1 266 ? 10.342 9.665 -7.356 1.00 96.69 266 PRO A N 1
ATOM 2053 C CA . PRO A 1 266 ? 9.597 8.488 -7.793 1.00 96.69 266 PRO A CA 1
ATOM 2054 C C . PRO A 1 266 ? 9.643 8.277 -9.314 1.00 96.69 266 PRO A C 1
ATOM 2056 O O . PRO A 1 266 ? 9.192 7.236 -9.782 1.00 96.69 266 PRO A O 1
ATOM 2059 N N . TYR A 1 267 ? 10.186 9.225 -10.087 1.00 98.31 267 TYR A N 1
ATOM 2060 C CA . TYR A 1 267 ? 10.381 9.066 -11.526 1.00 98.31 267 TYR A CA 1
ATOM 2061 C C . TYR A 1 267 ? 11.318 7.883 -11.807 1.00 98.31 267 TYR A C 1
ATOM 2063 O O . TYR A 1 267 ? 12.492 7.922 -11.419 1.00 98.31 267 TYR A O 1
ATOM 2071 N N . ALA A 1 268 ? 10.804 6.836 -12.464 1.00 98.56 268 ALA A N 1
ATOM 2072 C CA . ALA A 1 268 ? 11.474 5.537 -12.551 1.00 98.56 268 ALA A CA 1
ATOM 2073 C C . ALA A 1 268 ? 12.947 5.604 -13.007 1.00 98.56 268 ALA A C 1
ATOM 2075 O O . ALA A 1 268 ? 13.777 5.022 -12.309 1.00 98.56 268 ALA A O 1
ATOM 2076 N N . PRO A 1 269 ? 13.342 6.344 -14.065 1.00 98.62 269 PRO A N 1
ATOM 2077 C CA . PRO A 1 269 ? 14.748 6.444 -14.467 1.00 98.62 269 PRO A CA 1
ATOM 2078 C C . PRO A 1 269 ? 15.676 6.967 -13.360 1.00 98.62 269 PRO A C 1
ATOM 2080 O O . PRO A 1 269 ? 16.719 6.372 -13.082 1.00 98.62 269 PRO A O 1
ATOM 2083 N N . LEU A 1 270 ? 15.277 8.043 -12.669 1.00 97.94 270 LEU A N 1
ATOM 2084 C CA . LEU A 1 270 ? 16.061 8.612 -11.566 1.00 97.94 270 LEU A CA 1
ATOM 2085 C C . LEU A 1 270 ? 16.051 7.702 -10.338 1.00 97.94 270 LEU A C 1
ATOM 2087 O O . LEU A 1 270 ? 17.063 7.583 -9.643 1.00 97.94 270 LEU A O 1
ATOM 2091 N N . TRP A 1 271 ? 14.919 7.053 -10.075 1.00 98.19 271 TRP A N 1
ATOM 2092 C CA . TRP A 1 271 ? 14.793 6.113 -8.973 1.00 98.19 271 TRP A CA 1
ATOM 2093 C C . TRP A 1 271 ? 15.709 4.898 -9.168 1.00 98.19 271 TRP A C 1
ATOM 2095 O O . TRP A 1 271 ? 16.498 4.579 -8.273 1.00 98.19 271 TRP A O 1
ATOM 2105 N N . ILE A 1 272 ? 15.658 4.266 -10.345 1.00 98.50 272 ILE A N 1
ATOM 2106 C CA . ILE A 1 272 ? 16.499 3.122 -10.714 1.00 98.50 272 ILE A CA 1
ATOM 2107 C C . ILE A 1 272 ? 17.974 3.495 -10.559 1.00 98.50 272 ILE A C 1
ATOM 2109 O O . ILE A 1 272 ? 18.700 2.814 -9.831 1.00 98.50 272 ILE A O 1
ATOM 2113 N N . ALA A 1 273 ? 18.401 4.602 -11.176 1.00 97.69 273 ALA A N 1
ATOM 2114 C CA . ALA A 1 273 ? 19.787 5.057 -11.129 1.00 97.69 273 ALA A CA 1
ATOM 2115 C C . ALA A 1 273 ? 20.284 5.260 -9.688 1.00 97.69 273 ALA A C 1
ATOM 2117 O O . ALA A 1 273 ? 21.361 4.784 -9.325 1.00 97.69 273 ALA A O 1
ATOM 2118 N N . GLU A 1 274 ? 19.488 5.913 -8.836 1.00 96.94 274 GLU A N 1
ATOM 2119 C CA . GLU A 1 274 ? 19.883 6.189 -7.455 1.00 96.94 274 GLU A CA 1
ATOM 2120 C C . GLU A 1 274 ? 19.984 4.917 -6.600 1.00 96.94 274 GLU A C 1
ATOM 2122 O O . GLU A 1 274 ? 20.912 4.787 -5.798 1.00 96.94 274 GLU A O 1
ATOM 2127 N N . ILE A 1 275 ? 19.061 3.961 -6.748 1.00 96.88 275 ILE A N 1
ATOM 2128 C CA . ILE A 1 275 ? 19.106 2.720 -5.959 1.00 96.88 275 ILE A CA 1
ATOM 2129 C C . ILE A 1 275 ? 20.239 1.804 -6.421 1.00 96.88 275 ILE A C 1
ATOM 2131 O O . ILE A 1 275 ? 20.935 1.245 -5.571 1.00 96.88 275 ILE A O 1
ATOM 2135 N N . VAL A 1 276 ? 20.467 1.685 -7.732 1.00 96.94 276 VAL A N 1
ATOM 2136 C CA . VAL A 1 276 ? 21.598 0.923 -8.286 1.00 96.94 276 VAL A CA 1
ATOM 2137 C C . VAL A 1 276 ? 22.921 1.500 -7.777 1.00 96.94 276 VAL A C 1
ATOM 2139 O O . VAL A 1 276 ? 23.706 0.774 -7.168 1.00 96.94 276 VAL A O 1
ATOM 2142 N N . ARG A 1 277 ? 23.108 2.826 -7.873 1.00 96.06 277 ARG A N 1
ATOM 2143 C CA . ARG A 1 277 ? 24.298 3.522 -7.356 1.00 96.06 277 ARG A CA 1
ATOM 2144 C C . ARG A 1 277 ? 24.544 3.243 -5.870 1.00 96.06 277 ARG A C 1
ATOM 2146 O O . ARG A 1 277 ? 25.686 3.043 -5.463 1.00 96.06 277 ARG A O 1
ATOM 2153 N N . ARG A 1 278 ? 23.493 3.235 -5.036 1.00 93.88 278 ARG A N 1
ATOM 2154 C CA . ARG A 1 278 ? 23.609 2.923 -3.596 1.00 93.88 278 ARG A CA 1
ATOM 2155 C C . ARG A 1 278 ? 24.051 1.484 -3.338 1.00 93.88 278 ARG A C 1
ATOM 2157 O O . ARG A 1 278 ? 24.809 1.264 -2.397 1.00 93.88 278 ARG A O 1
ATOM 2164 N N . ARG A 1 279 ? 23.572 0.520 -4.128 1.00 92.44 279 ARG A N 1
ATOM 2165 C CA . ARG A 1 279 ? 23.936 -0.900 -3.983 1.00 92.44 279 ARG A CA 1
ATOM 2166 C C . ARG A 1 279 ? 25.380 -1.153 -4.405 1.00 92.44 279 ARG A C 1
ATOM 2168 O O . ARG A 1 279 ? 26.124 -1.781 -3.662 1.00 92.44 279 ARG A O 1
ATOM 2175 N N . GLU A 1 280 ? 25.779 -0.606 -5.547 1.00 87.38 280 GLU A N 1
ATOM 2176 C CA . GLU A 1 280 ? 27.119 -0.802 -6.112 1.00 87.38 280 GLU A CA 1
ATOM 2177 C C . GLU A 1 280 ? 28.189 -0.013 -5.341 1.00 87.38 280 GLU A C 1
ATOM 2179 O O . GLU A 1 280 ? 29.271 -0.527 -5.091 1.00 87.38 280 GLU A O 1
ATOM 2184 N N . GLY A 1 281 ? 27.878 1.200 -4.872 1.00 73.44 281 GLY A N 1
ATOM 2185 C CA . GLY A 1 281 ? 28.806 2.025 -4.085 1.00 73.44 281 GLY A CA 1
ATOM 2186 C C . GLY A 1 281 ? 28.937 1.644 -2.604 1.00 73.44 281 GLY A C 1
ATOM 2187 O O . GLY A 1 281 ? 29.690 2.293 -1.883 1.00 73.44 281 GLY A O 1
ATOM 2188 N N . SER A 1 282 ? 28.182 0.644 -2.137 1.00 59.03 282 SER A N 1
ATOM 2189 C CA . SER A 1 282 ? 28.315 0.072 -0.786 1.00 59.03 282 SER A CA 1
ATOM 2190 C C . SER A 1 282 ? 29.135 -1.228 -0.768 1.00 59.03 282 SER A C 1
ATOM 2192 O O . SER A 1 282 ? 29.232 -1.848 0.292 1.00 59.03 282 SER A O 1
ATOM 2194 N N . SER A 1 283 ? 29.670 -1.647 -1.924 1.00 44.25 283 SER A N 1
ATOM 2195 C CA . SER A 1 283 ? 30.540 -2.823 -2.087 1.00 44.25 283 SER A CA 1
ATOM 2196 C C . SER A 1 283 ? 32.022 -2.459 -2.038 1.00 44.25 283 SER A C 1
ATOM 2198 O O . SER A 1 283 ? 32.367 -1.325 -2.439 1.00 44.25 283 SER A O 1
#

Radius of gyration: 25.69 Å; chains: 1; bounding box: 57×75×65 Å